Protein AF-A0A660QBN1-F1 (afdb_monomer)

Secondary structure (DSSP, 8-state):
--EEEEEEETTEEEEEEEETT---EETTEEHHHHHHHHHHHHHTT-SGGGSS-SS--GGGHHHHHHHHHHHHHHHHHHHH--GGG--HHHHHHHHHHHHHHHHHHHHH---HHHHHHHHHHHHHHHHHHHHHHHHTT--HHHHHHHHHHHGGG-SS--SHHHHHHHHHHHHHHHHTT---SS--GGGGGGGTT--BHHHHHHHHHHHHHHHGGGS-TT-HHHHHHHHHHHHHHHH-TT-B--HHHHHHHHHHHHS--GGGSPPTTSTTSS--

Sequence (272 aa):
MDFYLLIYQNSNIIFLDYVSGFRMKFGEYEIFDLLKKVNSFLFESKLRKNFFTEDIDKKNKRLEALIYKYRTLFFDFFYRAKYTCLNEQLMNQIFVESLAMKLKKLYTVKDQGEFSKVMNHIKTSIKHYECINKAFGGDIMDNVSRIEERIGSLERIENSCEFYYLLGQIVYYLMSQSEASEKTHALVEPFINVSSTSTLLRRVIDVFEKYKHKISFNNKRFNDYFGKALKYFMENQKLKFSNEDKIYFYAGYFSENIFYQKRETEDSQNEE

pLDDT: mean 85.88, std 13.52, range [31.3, 97.81]

Foldseek 3Di:
DWDWDFDDDPNDGPDTDTDPPPQDDLVPDRLVVLVVLCCVQLQVVQLVVCLPDPDDDCPQVLSVVLNVVCSPLSCCVRPVVPVVSDALQVLLVSLLSSLLSLLVVLQVDPDPVVNVVSLVSNLVSLVSVCVNNVSRPHDLVVVLVVLVVCVLPDPADDDLLNLLLLLLLLQLVLLVLDPPPDSTSNSCNCVRPDWAPVSSVVVSVVSCVVRVVVDDPPLPVSCSSVVRSVVVCVVPVPDTCGSSSVSSNVSSNSDDRSSPDDDPPPVVPPPD

Radius of gyration: 22.65 Å; Cα contacts (8 Å, |Δi|>4): 269; chains: 1; bounding box: 63×37×65 Å

Structure (mmCIF, N/CA/C/O backbone):
data_AF-A0A660QBN1-F1
#
_entry.id   AF-A0A660QBN1-F1
#
loop_
_atom_site.group_PDB
_atom_site.id
_atom_site.type_symbol
_atom_site.label_atom_id
_atom_site.label_alt_id
_atom_site.label_comp_id
_atom_site.label_asym_id
_atom_site.label_entity_id
_atom_site.label_seq_id
_atom_site.pdbx_PDB_ins_code
_atom_site.Cartn_x
_atom_site.Cartn_y
_atom_site.Cartn_z
_atom_site.occupancy
_atom_site.B_iso_or_equiv
_atom_site.auth_seq_id
_atom_site.auth_comp_id
_atom_site.auth_asym_id
_atom_site.auth_atom_id
_atom_site.pdbx_PDB_model_num
ATOM 1 N N . MET A 1 1 ? 10.173 -12.728 -27.759 1.00 49.47 1 MET A N 1
ATOM 2 C CA . MET A 1 1 ? 10.995 -11.548 -27.416 1.00 49.47 1 MET A CA 1
ATOM 3 C C . MET A 1 1 ? 12.354 -11.997 -27.825 1.00 49.47 1 MET A C 1
ATOM 5 O O . MET A 1 1 ? 12.863 -12.965 -27.269 1.00 49.47 1 MET A O 1
ATOM 9 N N . ASP A 1 2 ? 12.792 -11.403 -28.911 1.00 48.47 2 ASP A N 1
ATOM 10 C CA . ASP A 1 2 ? 13.744 -12.024 -29.797 1.00 48.47 2 ASP A CA 1
ATOM 11 C C . ASP A 1 2 ? 15.022 -11.232 -29.633 1.00 48.47 2 ASP A C 1
ATOM 13 O O . ASP A 1 2 ? 15.026 -10.009 -29.796 1.00 48.47 2 ASP A O 1
ATOM 17 N N . PHE A 1 3 ? 16.068 -11.911 -29.186 1.00 64.88 3 PHE A N 1
ATOM 18 C CA . PHE A 1 3 ? 17.355 -11.281 -28.990 1.00 64.88 3 PHE A CA 1
ATOM 19 C C . PHE A 1 3 ? 18.205 -11.496 -30.221 1.00 64.88 3 PHE A C 1
ATOM 21 O O . PHE A 1 3 ? 18.242 -12.588 -30.780 1.00 64.88 3 PHE A O 1
ATOM 28 N N . TYR A 1 4 ? 18.908 -10.442 -30.603 1.00 70.31 4 TYR A N 1
ATOM 29 C CA . TYR A 1 4 ? 19.894 -10.493 -31.659 1.00 70.31 4 TYR A CA 1
ATOM 30 C C . TYR A 1 4 ? 21.271 -10.398 -31.014 1.00 70.31 4 TYR A C 1
ATOM 32 O O . TYR A 1 4 ? 21.575 -9.406 -30.347 1.00 70.31 4 TYR A O 1
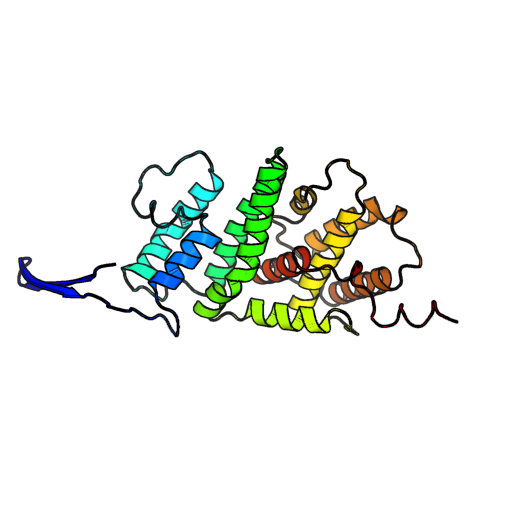ATOM 40 N N . LEU A 1 5 ? 22.097 -11.426 -31.183 1.00 72.88 5 LEU A N 1
ATOM 41 C CA . LEU A 1 5 ? 23.519 -11.326 -30.891 1.00 72.88 5 LEU A CA 1
ATOM 42 C C . LEU A 1 5 ? 24.171 -10.602 -32.064 1.00 72.88 5 LEU A C 1
ATOM 44 O O . LEU A 1 5 ? 24.183 -11.116 -33.178 1.00 72.88 5 LEU A O 1
ATOM 48 N N . LEU A 1 6 ? 24.690 -9.406 -31.808 1.00 82.81 6 LEU A N 1
ATOM 49 C CA . LEU A 1 6 ? 25.385 -8.585 -32.792 1.00 82.81 6 LEU A CA 1
ATOM 50 C C . LEU A 1 6 ? 26.869 -8.517 -32.428 1.00 82.81 6 LEU A C 1
ATOM 52 O O . LEU A 1 6 ? 27.213 -8.024 -31.353 1.00 82.81 6 LEU A O 1
ATOM 56 N N . ILE A 1 7 ? 27.747 -8.976 -33.320 1.00 81.44 7 ILE A N 1
ATOM 57 C CA . ILE A 1 7 ? 29.199 -8.783 -33.191 1.00 81.44 7 ILE A CA 1
ATOM 58 C C . ILE A 1 7 ? 29.628 -7.746 -34.219 1.00 81.44 7 ILE A C 1
ATOM 60 O O . ILE A 1 7 ? 29.277 -7.850 -35.396 1.00 81.44 7 ILE A O 1
ATOM 64 N N . TYR A 1 8 ? 30.399 -6.757 -33.771 1.00 90.62 8 TYR A N 1
ATOM 65 C CA . TYR A 1 8 ? 30.912 -5.685 -34.614 1.00 90.62 8 TYR A CA 1
ATOM 66 C C . TYR A 1 8 ? 32.435 -5.738 -34.724 1.00 90.62 8 TYR A C 1
ATOM 68 O O . TYR A 1 8 ? 33.124 -6.027 -33.748 1.00 90.62 8 TYR A O 1
ATOM 76 N N . GLN A 1 9 ? 32.955 -5.364 -35.891 1.00 87.81 9 GLN A N 1
ATOM 77 C CA . GLN A 1 9 ? 34.368 -5.059 -36.106 1.00 87.81 9 GLN A CA 1
ATOM 78 C C . GLN A 1 9 ? 34.478 -3.806 -36.977 1.00 87.81 9 GLN A C 1
ATOM 80 O O . GLN A 1 9 ? 33.850 -3.725 -38.031 1.00 87.81 9 GLN A O 1
ATOM 85 N N . ASN A 1 10 ? 35.258 -2.813 -36.534 1.00 87.62 10 ASN A N 1
ATOM 86 C CA . ASN A 1 10 ? 35.434 -1.526 -37.224 1.00 87.62 10 ASN A CA 1
ATOM 87 C C . ASN A 1 10 ? 34.101 -0.875 -37.643 1.00 87.62 10 ASN A C 1
ATOM 89 O O . ASN A 1 10 ? 33.942 -0.445 -38.782 1.00 87.62 10 ASN A O 1
ATOM 93 N N . SER A 1 11 ? 33.130 -0.848 -36.723 1.00 86.12 11 SER A N 1
ATOM 94 C CA . SER A 1 11 ? 31.776 -0.302 -36.929 1.00 86.12 11 SER A CA 1
ATOM 95 C C . SER A 1 11 ? 30.877 -1.070 -37.909 1.00 86.12 11 SER A C 1
ATOM 97 O O . SER A 1 11 ? 29.735 -0.667 -38.112 1.00 86.12 11 SER A O 1
ATOM 99 N N . ASN A 1 12 ? 31.328 -2.201 -38.458 1.00 84.00 12 ASN A N 1
ATOM 100 C CA . ASN A 1 12 ? 30.511 -3.087 -39.288 1.00 84.00 12 ASN A CA 1
ATOM 101 C C . ASN A 1 12 ? 29.973 -4.257 -38.461 1.00 84.00 12 ASN A C 1
ATOM 103 O O . ASN A 1 12 ? 30.718 -4.835 -37.669 1.00 84.00 12 ASN A O 1
ATOM 107 N N . ILE A 1 13 ? 28.704 -4.630 -38.661 1.00 87.44 13 ILE A N 1
ATOM 108 C CA . ILE A 1 13 ? 28.148 -5.882 -38.123 1.00 87.44 13 ILE A CA 1
ATOM 109 C C . ILE A 1 13 ? 28.785 -7.032 -38.902 1.00 87.44 13 ILE A C 1
ATOM 111 O O . ILE A 1 13 ? 28.588 -7.135 -40.110 1.00 87.44 13 ILE A O 1
ATOM 115 N N . ILE A 1 14 ? 29.539 -7.888 -38.219 1.00 91.06 14 ILE A N 1
ATOM 116 C CA . ILE A 1 14 ? 30.187 -9.068 -38.812 1.00 91.06 14 ILE A CA 1
ATOM 117 C C . ILE A 1 14 ? 29.460 -10.373 -38.474 1.00 91.06 14 ILE A C 1
ATOM 119 O O . ILE A 1 14 ? 29.671 -11.381 -39.140 1.00 91.06 14 ILE A O 1
ATOM 123 N N . PHE A 1 15 ? 28.591 -10.362 -37.461 1.00 80.44 15 PHE A N 1
ATOM 124 C CA . PHE A 1 15 ? 27.776 -11.511 -37.080 1.00 80.44 15 PHE A CA 1
ATOM 125 C C . PHE A 1 15 ? 26.443 -11.044 -36.500 1.00 80.44 15 PHE A C 1
ATOM 127 O O . PHE A 1 15 ? 26.406 -10.112 -35.691 1.00 80.44 15 PHE A O 1
ATOM 134 N N . LEU A 1 16 ? 25.371 -11.709 -36.919 1.00 79.19 16 LEU A N 1
ATOM 135 C CA . LEU A 1 16 ? 24.015 -11.528 -36.425 1.00 79.19 16 LEU A CA 1
ATOM 136 C C . LEU A 1 16 ? 23.426 -12.915 -36.183 1.00 79.19 16 LEU A C 1
ATOM 138 O O . LEU A 1 16 ? 23.292 -13.680 -37.135 1.00 79.19 16 LEU A O 1
ATOM 142 N N . ASP A 1 17 ? 23.049 -13.214 -34.946 1.00 70.81 17 ASP A N 1
ATOM 143 C CA . ASP A 1 17 ? 22.330 -14.447 -34.624 1.00 70.81 17 ASP A CA 1
ATOM 144 C C . ASP A 1 17 ? 21.023 -14.156 -33.893 1.00 70.81 17 ASP A C 1
ATOM 146 O O . ASP A 1 17 ? 20.950 -13.269 -33.039 1.00 70.81 17 ASP A O 1
ATOM 150 N N . TYR A 1 18 ? 19.989 -14.905 -34.260 1.00 56.31 18 TYR A N 1
ATOM 151 C CA . TYR A 1 18 ? 18.675 -14.857 -33.645 1.00 56.31 18 TYR A CA 1
ATOM 152 C C . TYR A 1 18 ? 18.659 -15.826 -32.466 1.00 56.31 18 TYR A C 1
ATOM 154 O O . TYR A 1 18 ? 18.513 -17.040 -32.617 1.00 56.31 18 TYR A O 1
ATOM 162 N N . VAL A 1 19 ? 18.770 -15.287 -31.259 1.00 62.34 19 VAL A N 1
ATOM 163 C CA . VAL A 1 19 ? 18.748 -16.098 -30.047 1.00 62.34 19 VAL A CA 1
ATOM 164 C C . VAL A 1 19 ? 17.300 -16.290 -29.608 1.00 62.34 19 VAL A C 1
ATOM 166 O O . VAL A 1 19 ? 16.732 -15.521 -28.826 1.00 62.34 19 VAL A O 1
ATOM 169 N N . SER A 1 20 ? 16.686 -17.349 -30.133 1.00 46.47 20 SER A N 1
ATOM 170 C CA . SER A 1 20 ? 15.370 -17.805 -29.693 1.00 46.47 20 SER A CA 1
ATOM 171 C C . SER A 1 20 ? 15.473 -18.433 -28.300 1.00 46.47 20 SER A C 1
ATOM 173 O O . SER A 1 20 ? 16.350 -19.256 -28.046 1.00 46.47 20 SER A O 1
ATOM 175 N N . GLY A 1 21 ? 14.583 -18.058 -27.379 1.00 49.31 21 GLY A N 1
ATOM 176 C CA . GLY A 1 21 ? 14.519 -18.694 -26.060 1.00 49.31 21 GLY A CA 1
ATOM 177 C C . GLY A 1 21 ? 15.614 -18.280 -25.071 1.00 49.31 21 GLY A C 1
ATOM 178 O O . GLY A 1 21 ? 15.756 -18.942 -24.044 1.00 49.31 21 GLY A O 1
ATOM 179 N N . PHE A 1 22 ? 16.349 -17.186 -25.321 1.00 58.25 22 PHE A N 1
ATOM 180 C CA . PHE A 1 22 ? 17.269 -16.629 -24.326 1.00 58.25 22 PHE A CA 1
ATOM 181 C C . PHE A 1 22 ? 16.491 -16.140 -23.098 1.00 58.25 22 PHE A C 1
ATOM 183 O O . PHE A 1 22 ? 15.817 -15.107 -23.114 1.00 58.25 22 PHE A O 1
ATOM 190 N N . ARG A 1 23 ? 16.559 -16.932 -22.032 1.00 59.16 23 ARG A N 1
ATOM 191 C CA . ARG A 1 23 ? 15.917 -16.675 -20.747 1.00 59.16 23 ARG A CA 1
ATOM 192 C C . ARG A 1 23 ? 16.909 -15.982 -19.827 1.00 59.16 23 ARG A C 1
ATOM 194 O O . ARG A 1 23 ? 17.705 -16.628 -19.150 1.00 59.16 23 ARG A O 1
ATOM 201 N N . MET A 1 24 ? 16.905 -14.650 -19.852 1.00 75.19 24 MET A N 1
ATOM 202 C CA . MET A 1 24 ? 17.657 -13.880 -18.866 1.00 75.19 24 MET A CA 1
ATOM 203 C C . MET A 1 24 ? 16.966 -14.028 -17.514 1.00 75.19 24 MET A C 1
ATOM 205 O O . MET A 1 24 ? 15.794 -13.677 -17.366 1.00 75.19 24 MET A O 1
ATOM 209 N N . LYS A 1 25 ? 17.697 -14.544 -16.530 1.00 82.88 25 LYS A N 1
ATOM 210 C CA . LYS A 1 25 ? 17.209 -14.662 -15.161 1.00 82.88 25 LYS A CA 1
ATOM 211 C C . LYS A 1 25 ? 17.761 -13.543 -14.292 1.00 82.88 25 LYS A C 1
ATOM 213 O O . LYS A 1 25 ? 18.911 -13.136 -14.442 1.00 82.88 25 LYS A O 1
ATOM 218 N N . PHE A 1 26 ? 16.935 -13.084 -13.365 1.00 85.81 26 PHE A N 1
ATOM 219 C CA . PHE A 1 26 ? 17.329 -12.248 -12.243 1.00 85.81 26 PHE A CA 1
ATOM 220 C C . PHE A 1 26 ? 16.942 -12.987 -10.963 1.00 85.81 26 PHE A C 1
ATOM 222 O O . PHE A 1 26 ? 15.758 -13.117 -10.648 1.00 85.81 26 PHE A O 1
ATOM 229 N N . GLY A 1 27 ? 17.938 -13.565 -10.286 1.00 85.94 27 GLY A N 1
ATOM 230 C CA . GLY A 1 27 ? 17.693 -14.581 -9.261 1.00 85.94 27 GLY A CA 1
ATOM 231 C C . GLY A 1 27 ? 16.924 -15.767 -9.850 1.00 85.94 27 GLY A C 1
ATOM 232 O O . GLY A 1 27 ? 17.318 -16.335 -10.868 1.00 85.94 27 GLY A O 1
ATOM 233 N N . GLU A 1 28 ? 15.792 -16.106 -9.240 1.00 87.94 28 GLU A N 1
ATOM 234 C CA . GLU A 1 28 ? 14.912 -17.195 -9.687 1.00 87.94 28 GLU A CA 1
ATOM 235 C C . GLU A 1 28 ? 13.878 -16.757 -10.740 1.00 87.94 28 GLU A C 1
ATOM 237 O O . GLU A 1 28 ? 13.126 -17.580 -11.263 1.00 87.94 28 GLU A O 1
ATOM 242 N N . TYR A 1 29 ? 13.836 -15.465 -11.079 1.00 89.69 29 TYR A N 1
ATOM 243 C CA . TYR A 1 29 ? 12.793 -14.885 -11.919 1.00 89.69 29 TYR A CA 1
ATOM 244 C C . TYR A 1 29 ? 13.244 -14.728 -13.369 1.00 89.69 29 TYR A C 1
ATOM 246 O O . TYR A 1 29 ? 14.303 -14.171 -13.653 1.00 89.69 29 TYR A O 1
ATOM 254 N N . GLU A 1 30 ? 12.383 -15.124 -14.303 1.00 90.31 30 GLU A N 1
ATOM 255 C CA . GLU A 1 30 ? 12.505 -14.742 -15.710 1.00 90.31 30 GLU A CA 1
ATOM 256 C C . GLU A 1 30 ? 12.292 -13.226 -15.857 1.00 90.31 30 GLU A C 1
ATOM 258 O O . GLU A 1 30 ? 11.243 -12.687 -15.484 1.00 90.31 30 GLU A O 1
ATOM 263 N N . ILE A 1 31 ? 13.281 -12.522 -16.418 1.00 89.31 31 ILE A N 1
ATOM 264 C CA . ILE A 1 31 ? 13.331 -11.050 -16.458 1.00 89.31 31 ILE A CA 1
ATOM 265 C C . ILE A 1 31 ? 12.090 -10.432 -17.109 1.00 89.31 31 ILE A C 1
ATOM 267 O O . ILE A 1 31 ? 11.548 -9.440 -16.615 1.00 89.31 31 ILE A O 1
ATOM 271 N N . PHE A 1 32 ? 11.581 -11.031 -18.187 1.00 89.56 32 PHE A N 1
ATOM 272 C CA . PHE A 1 32 ? 10.417 -10.489 -18.892 1.00 89.56 32 PHE A CA 1
ATOM 273 C C . PHE A 1 32 ? 9.082 -10.856 -18.257 1.00 89.56 32 PHE A C 1
ATOM 275 O O . PHE A 1 32 ? 8.119 -10.099 -18.411 1.00 89.56 32 PHE A O 1
ATOM 282 N N . ASP A 1 33 ? 9.019 -11.951 -17.503 1.00 91.81 33 ASP A N 1
ATOM 283 C CA . ASP A 1 33 ? 7.846 -12.252 -16.687 1.00 91.81 33 ASP A CA 1
ATOM 284 C C . ASP A 1 33 ? 7.760 -11.275 -15.514 1.00 91.81 33 ASP A C 1
ATOM 286 O O . ASP A 1 33 ? 6.680 -10.745 -15.228 1.00 91.81 33 ASP A O 1
ATOM 290 N N . LEU A 1 34 ? 8.903 -10.936 -14.907 1.00 92.94 34 LEU A N 1
ATOM 291 C CA . LEU A 1 34 ? 8.991 -9.862 -13.922 1.00 92.94 34 LEU A CA 1
ATOM 292 C C . LEU A 1 34 ? 8.583 -8.509 -14.533 1.00 92.94 34 LEU A C 1
ATOM 294 O O . LEU A 1 34 ? 7.732 -7.822 -13.963 1.00 92.94 34 LEU A O 1
ATOM 298 N N . LEU A 1 35 ? 9.070 -8.156 -15.732 1.00 94.50 35 LEU A N 1
ATOM 299 C CA . LEU A 1 35 ? 8.624 -6.948 -16.446 1.00 94.50 35 LEU A CA 1
ATOM 300 C C . LEU A 1 35 ? 7.117 -6.969 -16.730 1.00 94.50 35 LEU A C 1
ATOM 302 O O . LEU A 1 35 ? 6.457 -5.937 -16.614 1.00 94.50 35 LEU A O 1
ATOM 306 N N . LYS A 1 36 ? 6.541 -8.116 -17.109 1.00 93.88 36 LYS A N 1
ATOM 307 C CA . LYS A 1 36 ? 5.097 -8.249 -17.353 1.00 93.88 36 LYS A CA 1
ATOM 308 C C . LYS A 1 36 ? 4.301 -7.952 -16.080 1.00 93.88 36 LYS A C 1
ATOM 310 O O . LYS A 1 36 ? 3.328 -7.198 -16.153 1.00 93.88 36 LYS A O 1
ATOM 315 N N . LYS A 1 37 ? 4.740 -8.478 -14.930 1.00 93.94 37 LYS A N 1
ATOM 316 C CA . LYS A 1 37 ? 4.142 -8.208 -13.610 1.00 93.94 37 LYS A CA 1
ATOM 317 C C . LYS A 1 37 ? 4.268 -6.732 -13.232 1.00 93.94 37 LYS A C 1
ATOM 319 O O . LYS A 1 37 ? 3.253 -6.099 -12.954 1.00 93.94 37 LYS A O 1
ATOM 324 N N . VAL A 1 38 ? 5.469 -6.154 -13.324 1.00 95.44 38 VAL A N 1
ATOM 325 C CA . VAL A 1 38 ? 5.717 -4.721 -13.079 1.00 95.44 38 VAL A CA 1
ATOM 326 C C . VAL A 1 38 ? 4.822 -3.848 -13.959 1.00 95.44 38 VAL A C 1
ATOM 328 O O . VAL A 1 38 ? 4.103 -2.983 -13.462 1.00 95.44 38 VAL A O 1
ATOM 331 N N . ASN A 1 39 ? 4.811 -4.100 -15.269 1.00 95.88 39 ASN A N 1
ATOM 332 C CA . ASN A 1 39 ? 4.011 -3.345 -16.227 1.00 95.88 39 ASN A CA 1
ATOM 333 C C . ASN A 1 39 ? 2.517 -3.408 -15.890 1.00 95.88 39 ASN A C 1
ATOM 335 O O . ASN A 1 39 ? 1.849 -2.379 -15.918 1.00 95.88 39 ASN A O 1
ATOM 339 N N . SER A 1 40 ? 2.002 -4.596 -15.564 1.00 93.38 40 SER A N 1
ATOM 340 C CA . SER A 1 40 ? 0.589 -4.799 -15.237 1.00 93.38 40 SER A CA 1
ATOM 341 C C . SER A 1 40 ? 0.199 -4.122 -13.921 1.00 93.38 40 SER A C 1
ATOM 343 O O . SER A 1 40 ? -0.703 -3.283 -13.896 1.00 93.38 40 SER A O 1
ATOM 345 N N . PHE A 1 41 ? 0.904 -4.444 -12.834 1.00 92.88 41 PHE A N 1
ATOM 346 C CA . PHE A 1 41 ? 0.473 -4.108 -11.478 1.00 92.88 41 PHE A CA 1
ATOM 347 C C . PHE A 1 41 ? 0.953 -2.733 -11.012 1.00 92.88 41 PHE A C 1
ATOM 349 O O . PHE A 1 41 ? 0.215 -2.038 -10.315 1.00 92.88 41 PHE A O 1
ATOM 356 N N . LEU A 1 42 ? 2.142 -2.285 -11.425 1.00 94.44 42 LEU A N 1
ATOM 357 C CA . LEU A 1 42 ? 2.670 -0.976 -11.022 1.00 94.44 42 LEU A CA 1
ATOM 358 C C . LEU A 1 42 ? 2.283 0.140 -12.004 1.00 94.44 42 LEU A C 1
ATOM 360 O O . LEU A 1 42 ? 2.147 1.288 -11.589 1.00 94.44 42 LEU A O 1
ATOM 364 N N . PHE A 1 43 ? 2.036 -0.182 -13.278 1.00 94.25 43 PHE A N 1
ATOM 365 C CA . PHE A 1 43 ? 1.858 0.823 -14.338 1.00 94.25 43 PHE A CA 1
ATOM 366 C C . PHE A 1 43 ? 0.601 0.647 -15.202 1.00 94.25 43 PHE A C 1
ATOM 368 O O . PHE A 1 43 ? 0.534 1.205 -16.297 1.00 94.25 43 PHE A O 1
ATOM 375 N N . GLU A 1 44 ? -0.395 -0.123 -14.755 1.00 91.44 44 GLU A N 1
ATOM 376 C CA . GLU A 1 44 ? -1.679 -0.308 -15.463 1.00 91.44 44 GLU A CA 1
ATOM 377 C C . GLU A 1 44 ? -1.509 -0.736 -16.936 1.00 91.44 44 GLU A C 1
ATOM 379 O O . GLU A 1 44 ? -2.233 -0.315 -17.840 1.00 91.44 44 GLU A O 1
ATOM 384 N N . SER A 1 45 ? -0.500 -1.567 -17.193 1.00 93.31 45 SER A N 1
ATOM 385 C CA . SER A 1 45 ? -0.082 -2.030 -18.519 1.00 93.31 45 SER A CA 1
ATOM 386 C C . SER A 1 45 ? 0.371 -0.933 -19.493 1.00 93.31 45 SER A C 1
ATOM 388 O O . SER A 1 45 ? 0.385 -1.145 -20.708 1.00 93.31 45 SER A O 1
ATOM 390 N N . LYS A 1 46 ? 0.756 0.246 -18.991 1.00 94.00 46 LYS A N 1
ATOM 391 C CA . LYS A 1 46 ? 1.184 1.385 -19.815 1.00 94.00 46 LYS A CA 1
ATOM 392 C C . LYS A 1 46 ? 2.700 1.591 -19.864 1.00 94.00 46 LYS A C 1
ATOM 394 O O . LYS A 1 46 ? 3.131 2.332 -20.736 1.00 94.00 46 LYS A O 1
ATOM 399 N N . LEU A 1 47 ? 3.514 0.955 -19.020 1.00 95.50 47 LEU A N 1
ATOM 400 C CA . LEU A 1 47 ? 4.972 1.168 -19.014 1.00 95.50 47 LEU A CA 1
ATOM 401 C C . LEU A 1 47 ? 5.630 0.731 -20.331 1.00 95.50 47 LEU A C 1
ATOM 403 O O . LEU A 1 47 ? 6.291 1.531 -20.986 1.00 95.50 47 LEU A O 1
ATOM 407 N N . ARG A 1 48 ? 5.413 -0.522 -20.751 1.00 93.50 48 ARG A N 1
ATOM 408 C CA . ARG A 1 48 ? 6.141 -1.140 -21.879 1.00 93.50 48 ARG A CA 1
ATOM 409 C C . ARG A 1 48 ? 6.002 -0.383 -23.194 1.00 93.50 48 ARG A C 1
ATOM 411 O O . ARG A 1 48 ? 6.954 -0.299 -23.956 1.00 93.50 48 ARG A O 1
ATOM 418 N N . LYS A 1 49 ? 4.814 0.157 -23.455 1.00 92.81 49 LYS A N 1
ATOM 419 C CA . LYS A 1 49 ? 4.526 0.899 -24.686 1.00 92.81 49 LYS A CA 1
ATOM 420 C C . LYS A 1 49 ? 4.994 2.357 -24.650 1.00 92.81 49 LYS A C 1
ATOM 422 O O . LYS A 1 49 ? 4.868 3.030 -25.658 1.00 92.81 49 LYS A O 1
ATOM 427 N N . ASN A 1 50 ? 5.479 2.833 -23.499 1.00 94.44 50 ASN A N 1
ATOM 428 C CA . ASN A 1 50 ? 5.844 4.230 -23.257 1.00 94.44 50 ASN A CA 1
ATOM 429 C C . ASN A 1 50 ? 7.319 4.407 -22.841 1.00 94.44 50 ASN A C 1
ATOM 431 O O . ASN A 1 50 ? 7.684 5.461 -22.315 1.00 94.44 50 ASN A O 1
ATOM 435 N N . PHE A 1 51 ? 8.183 3.406 -23.071 1.00 93.19 51 PHE A N 1
ATOM 436 C CA . PHE A 1 51 ? 9.622 3.538 -22.797 1.00 93.19 51 PHE A CA 1
ATOM 437 C C . PHE A 1 51 ? 10.271 4.670 -23.604 1.00 93.19 51 PHE A C 1
ATOM 439 O O . PHE A 1 51 ? 11.103 5.391 -23.063 1.00 93.19 51 PHE A O 1
ATOM 446 N N . PHE A 1 52 ? 9.841 4.862 -24.855 1.00 91.12 52 PHE A N 1
ATOM 447 C CA . PHE A 1 52 ? 10.432 5.823 -25.796 1.00 91.12 52 PHE A CA 1
ATOM 448 C C . PHE A 1 52 ? 9.442 6.856 -26.336 1.00 91.12 52 PHE A C 1
ATOM 450 O O . PHE A 1 52 ? 9.779 7.638 -27.213 1.00 91.12 52 PHE A O 1
ATOM 457 N N . THR A 1 53 ? 8.207 6.853 -25.842 1.00 90.75 53 THR A N 1
ATOM 458 C CA . THR A 1 53 ? 7.176 7.784 -26.306 1.00 90.75 53 THR A CA 1
ATOM 459 C C . THR A 1 53 ? 7.445 9.179 -25.755 1.00 90.75 53 THR A C 1
ATOM 461 O O . THR A 1 53 ? 7.608 9.336 -24.544 1.00 90.75 53 THR A O 1
ATOM 464 N N . GLU A 1 54 ? 7.481 10.192 -26.616 1.00 83.81 54 GLU A N 1
ATOM 465 C CA . GLU A 1 54 ? 7.680 11.583 -26.190 1.00 83.81 54 GLU A CA 1
ATOM 466 C C . GLU A 1 54 ? 6.455 12.111 -25.437 1.00 83.81 54 GLU A C 1
ATOM 468 O O . GLU A 1 54 ? 6.591 12.539 -24.291 1.00 83.81 54 GLU A O 1
ATOM 473 N N . ASP A 1 55 ? 5.261 11.947 -26.017 1.00 84.50 55 ASP A N 1
ATOM 474 C CA . ASP A 1 55 ? 3.977 12.363 -25.445 1.00 84.50 55 ASP A CA 1
ATOM 475 C C . ASP A 1 55 ? 3.137 11.164 -24.980 1.00 84.50 55 ASP A C 1
ATOM 477 O O . ASP A 1 55 ? 2.489 10.471 -25.770 1.00 84.50 55 ASP A O 1
ATOM 481 N N . ILE A 1 56 ? 3.126 10.910 -23.671 1.00 86.19 56 ILE A N 1
ATOM 482 C CA . ILE A 1 56 ? 2.262 9.887 -23.072 1.00 86.19 56 ILE A CA 1
ATOM 483 C C . ILE A 1 56 ? 0.819 10.422 -23.003 1.00 86.19 56 ILE A C 1
ATOM 485 O O . ILE A 1 56 ? 0.583 11.599 -22.748 1.00 86.19 56 ILE A O 1
ATOM 489 N N . ASP A 1 57 ? -0.168 9.545 -23.220 1.00 76.44 57 ASP A N 1
ATOM 490 C CA . ASP A 1 57 ? -1.601 9.870 -23.118 1.00 76.44 57 ASP A CA 1
ATOM 491 C C . ASP A 1 57 ? -1.945 10.612 -21.806 1.00 76.44 57 ASP A C 1
ATOM 493 O O . ASP A 1 57 ? -1.850 10.056 -20.706 1.00 76.44 57 ASP A O 1
ATOM 497 N N . LYS A 1 58 ? -2.412 11.859 -21.954 1.00 73.25 58 LYS A N 1
ATOM 498 C CA . LYS A 1 58 ? -2.637 12.842 -20.880 1.00 73.25 58 LYS A CA 1
ATOM 499 C C . LYS A 1 58 ? -3.896 12.588 -20.046 1.00 73.25 58 LYS A C 1
ATOM 501 O O . LYS A 1 58 ? -4.168 13.331 -19.100 1.00 73.25 58 LYS A O 1
ATOM 506 N N . LYS A 1 59 ? -4.682 11.547 -20.355 1.00 78.25 59 LYS A N 1
ATOM 507 C CA . LYS A 1 59 ? -5.906 11.208 -19.600 1.00 78.25 59 LYS A CA 1
ATOM 508 C C . LYS A 1 59 ? -5.638 10.931 -18.119 1.00 78.25 59 LYS A C 1
ATOM 510 O O . LYS A 1 59 ? -6.492 11.214 -17.284 1.00 78.25 59 LYS A O 1
ATOM 515 N N . ASN A 1 60 ? -4.461 10.402 -17.774 1.00 81.00 60 ASN A N 1
ATOM 516 C CA . ASN A 1 60 ? -4.071 10.150 -16.387 1.00 81.00 60 ASN A CA 1
ATOM 517 C C . ASN A 1 60 ? -2.692 10.748 -16.076 1.00 81.00 60 ASN A C 1
ATOM 519 O O . ASN A 1 60 ? -1.687 10.037 -16.055 1.00 81.00 60 ASN A O 1
ATOM 523 N N . LYS A 1 61 ? -2.678 12.046 -15.744 1.00 88.00 61 LYS A N 1
ATOM 524 C CA . LYS A 1 61 ? -1.463 12.815 -15.408 1.00 88.00 61 LYS A CA 1
ATOM 525 C C . LYS A 1 61 ? -0.591 12.176 -14.320 1.00 88.00 61 LYS A C 1
ATOM 527 O O . LYS A 1 61 ? 0.619 12.364 -14.301 1.00 88.00 61 LYS A O 1
ATOM 532 N N . ARG A 1 62 ? -1.185 11.428 -13.382 1.00 88.44 62 ARG A N 1
ATOM 533 C CA . ARG A 1 62 ? -0.432 10.765 -12.302 1.00 88.44 62 ARG A CA 1
ATOM 534 C C . ARG A 1 62 ? 0.291 9.517 -12.799 1.00 88.44 62 ARG A C 1
ATOM 536 O O . ARG A 1 62 ? 1.441 9.311 -12.431 1.00 88.44 62 ARG A O 1
ATOM 543 N N . LEU A 1 63 ? -0.364 8.719 -13.643 1.00 91.50 63 LEU A N 1
ATOM 544 C CA . LEU A 1 63 ? 0.273 7.566 -14.283 1.00 91.50 63 LEU A CA 1
ATOM 545 C C . LEU A 1 63 ? 1.377 8.019 -15.231 1.00 91.50 63 LEU A C 1
ATOM 547 O O . LEU A 1 63 ? 2.457 7.444 -15.236 1.00 91.50 63 LEU A O 1
ATOM 551 N N . GLU A 1 64 ? 1.107 9.070 -15.994 1.00 93.00 64 GLU A N 1
ATOM 552 C CA . GLU A 1 64 ? 2.078 9.738 -16.852 1.00 93.00 64 GLU A CA 1
ATOM 553 C C . GLU A 1 64 ? 3.320 10.166 -16.056 1.00 93.00 64 GLU A C 1
ATOM 555 O O . GLU A 1 64 ? 4.426 9.736 -16.379 1.00 93.00 64 GLU A O 1
ATOM 560 N N . ALA A 1 65 ? 3.141 10.916 -14.962 1.00 93.44 65 ALA A N 1
ATOM 561 C CA . ALA A 1 65 ? 4.244 11.333 -14.098 1.00 93.44 65 ALA A CA 1
ATOM 562 C C . ALA A 1 65 ? 5.033 10.138 -13.533 1.00 93.44 65 ALA A C 1
ATOM 564 O O . ALA A 1 65 ? 6.264 10.162 -13.529 1.00 93.44 65 ALA A O 1
ATOM 565 N N . LEU A 1 66 ? 4.342 9.073 -13.106 1.00 95.06 66 LEU A N 1
ATOM 566 C CA . LEU A 1 66 ? 4.976 7.844 -12.621 1.00 95.06 66 LEU A CA 1
ATOM 567 C C . LEU A 1 66 ? 5.816 7.171 -13.721 1.00 95.06 66 LEU A C 1
ATOM 569 O O . LEU A 1 66 ? 6.942 6.746 -13.467 1.00 95.06 66 LEU A O 1
ATOM 573 N N . ILE A 1 67 ? 5.295 7.090 -14.950 1.00 96.38 67 ILE A N 1
ATOM 574 C CA . ILE A 1 67 ? 6.019 6.511 -16.087 1.00 96.38 67 ILE A CA 1
ATOM 575 C C . ILE A 1 67 ? 7.239 7.366 -16.422 1.00 96.38 67 ILE A C 1
ATOM 577 O O . ILE A 1 67 ? 8.334 6.818 -16.495 1.00 96.38 67 ILE A O 1
ATOM 581 N N . TYR A 1 68 ? 7.098 8.684 -16.583 1.00 95.75 68 TYR A N 1
ATOM 582 C CA . TYR A 1 68 ? 8.242 9.552 -16.884 1.00 95.75 68 TYR A CA 1
ATOM 583 C C . TYR A 1 68 ? 9.343 9.441 -15.830 1.00 95.75 68 TYR A C 1
ATOM 585 O O . TYR A 1 68 ? 10.518 9.363 -16.184 1.00 95.75 68 TYR A O 1
ATOM 593 N N . LYS A 1 69 ? 8.962 9.364 -14.552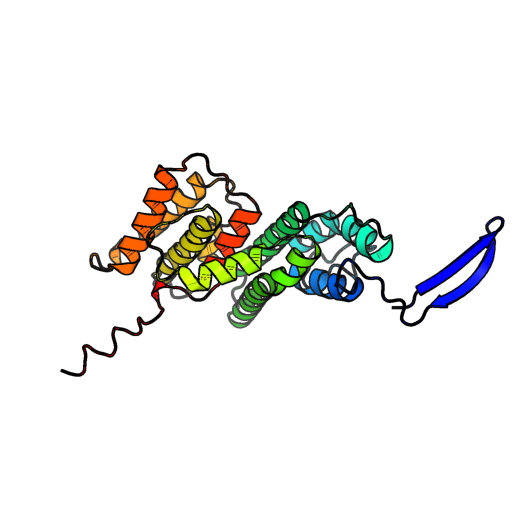 1.00 96.69 69 LYS A N 1
ATOM 594 C CA . LYS A 1 69 ? 9.898 9.257 -13.432 1.00 96.69 69 LYS A CA 1
ATOM 595 C C . LYS A 1 69 ? 10.717 7.964 -13.447 1.00 96.69 69 LYS A C 1
ATOM 597 O O . LYS A 1 69 ? 11.895 8.001 -13.109 1.00 96.69 69 LYS A O 1
ATOM 602 N N . TYR A 1 70 ? 10.120 6.832 -13.833 1.00 97.81 70 TYR A N 1
ATOM 603 C CA . TYR A 1 70 ? 10.743 5.513 -13.645 1.00 97.81 70 TYR A CA 1
ATOM 604 C C . TYR A 1 70 ? 11.047 4.733 -14.931 1.00 97.81 70 TYR A C 1
ATOM 606 O O . TYR A 1 70 ? 11.773 3.739 -14.875 1.00 97.81 70 TYR A O 1
ATOM 614 N N . ARG A 1 71 ? 10.543 5.148 -16.103 1.00 96.69 71 ARG A N 1
ATOM 615 C CA . ARG A 1 71 ? 10.676 4.370 -17.351 1.00 96.69 71 ARG A CA 1
ATOM 616 C C . ARG A 1 71 ? 12.118 4.081 -17.743 1.00 96.69 71 ARG A C 1
ATOM 618 O O . ARG A 1 71 ? 12.394 2.976 -18.192 1.00 96.69 71 ARG A O 1
ATOM 625 N N . THR A 1 72 ? 13.028 5.032 -17.538 1.00 96.19 72 THR A N 1
ATOM 626 C CA . THR A 1 72 ? 14.444 4.858 -17.882 1.00 96.19 72 THR A CA 1
ATOM 627 C C . THR A 1 72 ? 15.105 3.824 -16.979 1.00 96.19 72 THR A C 1
ATOM 629 O O . THR A 1 72 ? 15.833 2.980 -17.482 1.00 96.19 72 THR A O 1
ATOM 632 N N . LEU A 1 73 ? 14.798 3.825 -15.676 1.00 97.31 73 LEU A N 1
ATOM 633 C CA . LEU A 1 73 ? 15.318 2.835 -14.726 1.00 97.31 73 LEU A CA 1
ATOM 634 C C . LEU A 1 73 ? 14.836 1.426 -15.078 1.00 97.31 73 LEU A C 1
ATOM 636 O O . LEU A 1 73 ? 15.632 0.498 -15.158 1.00 97.31 73 LEU A O 1
ATOM 640 N N . PHE A 1 74 ? 13.543 1.269 -15.372 1.00 97.00 74 PHE A N 1
ATOM 641 C CA . PHE A 1 74 ? 13.016 -0.024 -15.802 1.00 97.00 74 PHE A CA 1
ATOM 642 C C . PHE A 1 74 ? 13.560 -0.463 -17.163 1.00 97.00 74 PHE A C 1
ATOM 644 O O . PHE A 1 74 ? 13.819 -1.649 -17.356 1.00 97.00 74 PHE A O 1
ATOM 651 N N . PHE A 1 75 ? 13.759 0.462 -18.104 1.00 94.69 75 PHE A N 1
ATOM 652 C CA . PHE A 1 75 ? 14.380 0.138 -19.384 1.00 94.69 75 PHE A CA 1
ATOM 653 C C . PHE A 1 75 ? 15.828 -0.333 -19.197 1.00 94.69 75 PHE A C 1
ATOM 655 O O . PHE A 1 75 ? 16.216 -1.382 -19.707 1.00 94.69 75 PHE A O 1
ATOM 662 N N . ASP A 1 76 ? 16.605 0.407 -18.409 1.00 90.81 76 ASP A N 1
ATOM 663 C CA . ASP A 1 76 ? 17.991 0.084 -18.089 1.00 90.81 76 ASP A CA 1
ATOM 664 C C . ASP A 1 76 ? 18.116 -1.267 -17.369 1.00 90.81 76 ASP A C 1
ATOM 666 O O . ASP A 1 76 ? 18.994 -2.064 -17.704 1.00 90.81 76 ASP A O 1
ATOM 670 N N . PHE A 1 77 ? 17.214 -1.565 -16.435 1.00 93.50 77 PHE A N 1
ATOM 671 C CA . PHE A 1 77 ? 17.188 -2.843 -15.731 1.00 93.50 77 PHE A CA 1
ATOM 672 C C . PHE A 1 77 ? 16.838 -4.011 -16.665 1.00 93.50 77 PHE A C 1
ATOM 674 O O . PHE A 1 77 ? 17.600 -4.970 -16.767 1.00 93.50 77 PHE A O 1
ATOM 681 N N . PHE A 1 78 ? 15.703 -3.936 -17.371 1.00 90.69 78 PHE A N 1
ATOM 682 C CA . PHE A 1 78 ? 15.160 -5.080 -18.114 1.00 90.69 78 PHE A CA 1
ATOM 683 C C . PHE A 1 78 ? 15.778 -5.286 -19.503 1.00 90.69 78 PHE A C 1
ATOM 685 O O . PHE A 1 78 ? 15.754 -6.408 -20.000 1.00 90.69 78 PHE A O 1
ATOM 692 N N . TYR A 1 79 ? 16.304 -4.234 -20.140 1.00 87.75 79 TYR A N 1
ATOM 693 C CA . TYR A 1 79 ? 16.841 -4.307 -21.508 1.00 87.75 79 TYR A CA 1
ATOM 694 C C . TYR A 1 79 ? 18.335 -3.997 -21.606 1.00 87.75 79 TYR A C 1
ATOM 696 O O . TYR A 1 79 ? 18.961 -4.407 -22.579 1.00 87.75 79 TYR A O 1
ATOM 704 N N . ARG A 1 80 ? 18.924 -3.293 -20.628 1.00 84.25 80 ARG A N 1
ATOM 705 C CA . ARG A 1 80 ? 20.373 -3.005 -20.602 1.00 84.25 80 ARG A CA 1
ATOM 706 C C . ARG A 1 80 ? 21.131 -3.744 -19.499 1.00 84.25 80 ARG A C 1
ATOM 708 O O . ARG A 1 80 ? 22.306 -3.454 -19.292 1.00 84.25 80 ARG A O 1
ATOM 715 N N . ALA A 1 81 ? 20.471 -4.666 -18.795 1.00 85.50 81 ALA A N 1
ATOM 716 C CA . ALA A 1 81 ? 21.053 -5.478 -17.726 1.00 85.50 81 ALA A CA 1
ATOM 717 C C . ALA A 1 81 ? 21.731 -4.667 -16.598 1.00 85.50 81 ALA A C 1
ATOM 719 O O . ALA A 1 81 ? 22.653 -5.149 -15.939 1.00 85.50 81 ALA A O 1
ATOM 720 N N . LYS A 1 82 ? 21.285 -3.427 -16.338 1.00 87.81 82 LYS A N 1
ATOM 721 C CA . LYS A 1 82 ? 21.802 -2.601 -15.234 1.00 87.81 82 LYS A CA 1
ATOM 722 C C . LYS A 1 82 ? 21.114 -2.960 -13.915 1.00 87.81 82 LYS A C 1
ATOM 724 O O . LYS A 1 82 ? 20.327 -2.179 -13.385 1.00 87.81 82 LYS A O 1
ATOM 729 N N . TYR A 1 83 ? 21.391 -4.141 -13.370 1.00 88.81 83 TYR A N 1
ATOM 730 C CA . TYR A 1 83 ? 20.622 -4.681 -12.238 1.00 88.81 83 TYR A CA 1
ATOM 731 C C . TYR A 1 83 ? 20.762 -3.921 -10.914 1.00 88.81 83 TYR A C 1
ATOM 733 O O . TYR A 1 83 ? 19.934 -4.087 -10.029 1.00 88.81 83 TYR A O 1
ATOM 741 N N . THR A 1 84 ? 21.755 -3.044 -10.778 1.00 89.69 84 THR A N 1
ATOM 742 C CA . THR A 1 84 ? 21.960 -2.236 -9.566 1.00 89.69 84 THR A CA 1
ATOM 743 C C . THR A 1 84 ? 21.102 -0.969 -9.512 1.00 89.69 84 THR A C 1
ATOM 745 O O . THR A 1 84 ? 21.042 -0.326 -8.467 1.00 89.69 84 THR A O 1
ATOM 748 N N . CYS A 1 85 ? 20.433 -0.583 -10.609 1.00 92.94 85 CYS A N 1
ATOM 749 C CA . CYS A 1 85 ? 19.639 0.653 -10.651 1.00 92.94 85 CYS A CA 1
ATOM 750 C C . CYS A 1 85 ? 18.257 0.538 -9.983 1.00 92.94 85 CYS A C 1
ATOM 752 O O . CYS A 1 85 ? 17.621 1.560 -9.723 1.00 92.94 85 CYS A O 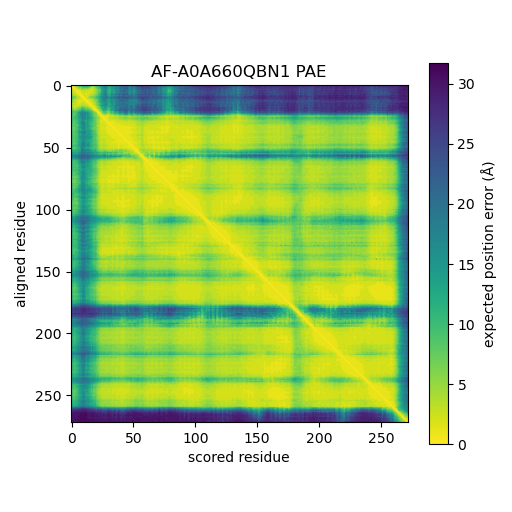1
ATOM 754 N N . LEU A 1 86 ? 17.799 -0.684 -9.693 1.00 95.50 86 LEU A N 1
ATOM 755 C CA . LEU A 1 86 ? 16.582 -0.964 -8.937 1.00 95.50 86 LEU A CA 1
ATOM 756 C C . LEU A 1 86 ? 16.938 -1.825 -7.724 1.00 95.50 86 LEU A C 1
ATOM 758 O O . LEU A 1 86 ? 17.597 -2.850 -7.859 1.00 95.50 86 LEU A O 1
ATOM 762 N N . ASN A 1 87 ? 16.482 -1.408 -6.547 1.00 93.69 87 ASN A N 1
ATOM 763 C CA . ASN A 1 87 ? 16.637 -2.139 -5.293 1.00 93.69 87 ASN A CA 1
ATOM 764 C C . ASN A 1 87 ? 15.304 -2.174 -4.539 1.00 93.69 87 ASN A C 1
ATOM 766 O O . ASN A 1 87 ? 14.343 -1.506 -4.931 1.00 93.69 87 ASN A O 1
ATOM 770 N N . GLU A 1 88 ? 15.254 -2.936 -3.451 1.00 94.44 88 GLU A N 1
ATOM 771 C CA . GLU A 1 88 ? 14.046 -3.116 -2.651 1.00 94.44 88 GLU A CA 1
ATOM 772 C C . GLU A 1 88 ? 13.399 -1.788 -2.220 1.00 94.44 88 GLU A C 1
ATOM 774 O O . GLU A 1 88 ? 12.213 -1.563 -2.458 1.00 94.44 88 GLU A O 1
ATOM 779 N N . GLN A 1 89 ? 14.183 -0.865 -1.655 1.00 94.50 89 GLN A N 1
ATOM 780 C CA . GLN A 1 89 ? 13.685 0.420 -1.154 1.00 94.50 89 GLN A CA 1
ATOM 781 C C . GLN A 1 89 ? 13.029 1.253 -2.261 1.00 94.50 89 GLN A C 1
ATOM 783 O O . GLN A 1 89 ? 11.953 1.829 -2.068 1.00 94.50 89 GLN A O 1
ATOM 788 N N . LEU A 1 90 ? 13.658 1.294 -3.437 1.00 96.50 90 LEU A N 1
ATOM 789 C CA . LEU A 1 90 ? 13.129 1.997 -4.598 1.00 96.50 90 LEU A CA 1
ATOM 790 C C . LEU A 1 90 ? 11.871 1.313 -5.140 1.00 96.50 90 LEU A C 1
ATOM 792 O O . LEU A 1 90 ? 10.918 1.996 -5.514 1.00 96.50 90 LEU A O 1
ATOM 796 N N . MET A 1 91 ? 11.822 -0.018 -5.135 1.00 96.31 91 MET A N 1
ATOM 797 C CA . MET A 1 91 ? 10.624 -0.759 -5.528 1.00 96.31 91 MET A CA 1
ATOM 798 C C . MET A 1 91 ? 9.462 -0.514 -4.563 1.00 96.31 91 MET A C 1
ATOM 800 O O . MET A 1 91 ? 8.349 -0.247 -5.025 1.00 96.31 91 MET A O 1
ATOM 804 N N . ASN A 1 92 ? 9.726 -0.473 -3.253 1.00 95.25 92 ASN A N 1
ATOM 805 C CA . ASN A 1 92 ? 8.736 -0.129 -2.229 1.00 95.25 92 ASN A CA 1
ATOM 806 C C . ASN A 1 92 ? 8.202 1.293 -2.450 1.00 95.25 92 ASN A C 1
ATOM 808 O O . ASN A 1 92 ? 6.993 1.525 -2.390 1.00 95.25 92 ASN A O 1
ATOM 812 N N . GLN A 1 93 ? 9.074 2.244 -2.799 1.00 95.31 93 GLN A N 1
ATOM 813 C CA . GLN A 1 93 ? 8.657 3.593 -3.183 1.00 95.31 93 GLN A CA 1
ATOM 814 C C . GLN A 1 93 ? 7.763 3.598 -4.433 1.00 95.31 93 GLN A C 1
ATOM 816 O O . GLN A 1 93 ? 6.687 4.199 -4.410 1.00 95.31 93 GLN A O 1
ATOM 821 N N . ILE A 1 94 ? 8.184 2.936 -5.515 1.00 96.44 94 ILE A N 1
ATOM 822 C CA . ILE A 1 94 ? 7.425 2.874 -6.775 1.00 96.44 94 ILE A CA 1
ATOM 823 C C . ILE A 1 94 ? 6.044 2.257 -6.533 1.00 96.44 94 ILE A C 1
ATOM 825 O O . ILE A 1 94 ? 5.042 2.753 -7.055 1.00 96.44 94 ILE A O 1
ATOM 829 N N . PHE A 1 95 ? 5.970 1.201 -5.722 1.00 95.62 95 PHE A N 1
ATOM 83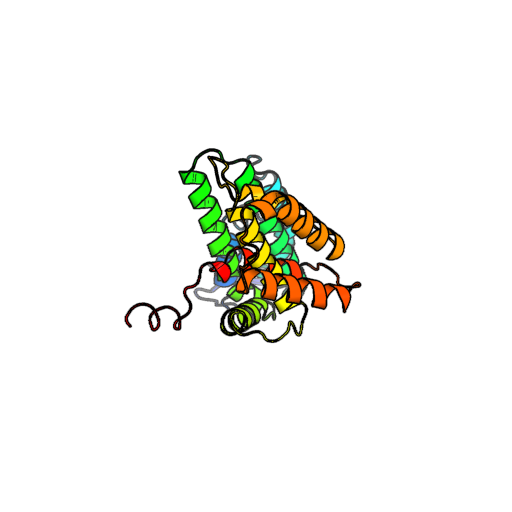0 C CA . PHE A 1 95 ? 4.710 0.567 -5.360 1.00 95.62 95 PHE A CA 1
ATOM 831 C C . PHE A 1 95 ? 3.796 1.501 -4.567 1.00 95.62 95 PHE A C 1
ATOM 833 O O . PHE A 1 95 ? 2.632 1.646 -4.938 1.00 95.62 95 PHE A O 1
ATOM 840 N N . VAL A 1 96 ? 4.309 2.196 -3.548 1.00 93.81 96 VAL A N 1
ATOM 841 C CA . VAL A 1 96 ? 3.525 3.170 -2.771 1.00 93.81 96 VAL A CA 1
ATOM 842 C C . VAL A 1 96 ? 3.019 4.317 -3.651 1.00 93.81 96 VAL A C 1
ATOM 844 O O . VAL A 1 96 ? 1.851 4.691 -3.544 1.00 93.81 96 VAL A O 1
ATOM 847 N N . GLU A 1 97 ? 3.843 4.857 -4.553 1.00 93.94 97 GLU A N 1
ATOM 848 C CA . GLU A 1 97 ? 3.423 5.916 -5.486 1.00 93.94 97 GLU A CA 1
ATOM 849 C C . GLU A 1 97 ? 2.358 5.413 -6.478 1.00 93.94 97 GLU A C 1
ATOM 851 O O . GLU A 1 97 ? 1.347 6.087 -6.713 1.00 93.94 97 GLU A O 1
ATOM 856 N N . SER A 1 98 ? 2.532 4.196 -7.001 1.00 94.12 98 SER A N 1
ATOM 857 C CA . SER A 1 98 ? 1.547 3.528 -7.857 1.00 94.12 98 SER A CA 1
ATOM 858 C C . SER A 1 98 ? 0.223 3.290 -7.130 1.00 94.12 98 SER A C 1
ATOM 860 O O . SER A 1 98 ? -0.852 3.544 -7.678 1.00 94.12 98 SER A O 1
ATOM 862 N N . LEU A 1 99 ? 0.279 2.818 -5.886 1.00 92.12 99 LEU A N 1
ATOM 863 C CA . LEU A 1 99 ? -0.893 2.559 -5.064 1.00 92.12 99 LEU A CA 1
ATOM 864 C C . LEU A 1 99 ? -1.614 3.865 -4.716 1.00 92.12 99 LEU A C 1
ATOM 866 O O . LEU A 1 99 ? -2.824 3.954 -4.906 1.00 92.12 99 LEU A O 1
ATOM 870 N N . ALA A 1 100 ? -0.886 4.909 -4.313 1.00 89.31 100 ALA A N 1
ATOM 871 C CA . ALA A 1 100 ? -1.450 6.226 -4.025 1.00 89.31 100 ALA A CA 1
ATOM 872 C C . ALA A 1 100 ? -2.188 6.820 -5.236 1.00 89.31 100 ALA A C 1
ATOM 874 O O . ALA A 1 100 ? -3.254 7.420 -5.082 1.00 89.31 100 ALA A O 1
ATOM 875 N N . MET A 1 101 ? -1.666 6.631 -6.452 1.00 89.38 101 MET A N 1
ATOM 876 C CA . MET A 1 101 ? -2.373 7.006 -7.677 1.00 89.38 101 MET A CA 1
ATOM 877 C C . MET A 1 101 ? -3.709 6.262 -7.815 1.00 89.38 101 MET A C 1
ATOM 879 O O . MET A 1 101 ? -4.720 6.902 -8.109 1.00 89.38 101 MET A O 1
ATOM 883 N N . LYS A 1 102 ? -3.724 4.936 -7.620 1.00 88.25 102 LYS A N 1
ATOM 884 C CA . LYS A 1 102 ? -4.943 4.117 -7.733 1.00 88.25 102 LYS A CA 1
ATOM 885 C C . LYS A 1 102 ? -5.966 4.472 -6.656 1.00 88.25 102 LYS A C 1
ATOM 887 O O . LYS A 1 102 ? -7.137 4.648 -6.971 1.00 88.25 102 LYS A O 1
ATOM 892 N N . LEU A 1 103 ? -5.521 4.657 -5.414 1.00 86.94 103 LEU A N 1
ATOM 893 C CA . LEU A 1 103 ? -6.374 5.059 -4.296 1.00 86.94 103 LEU A CA 1
ATOM 894 C C . LEU A 1 103 ? -7.059 6.401 -4.565 1.00 86.94 103 LEU A C 1
ATOM 896 O O . LEU A 1 103 ? -8.256 6.531 -4.340 1.00 86.94 103 LEU A O 1
ATOM 900 N N . LYS A 1 104 ? -6.348 7.374 -5.150 1.00 84.31 104 LYS A N 1
ATOM 901 C CA . LYS A 1 104 ? -6.956 8.654 -5.549 1.00 84.31 104 LYS A CA 1
ATOM 902 C C . LYS A 1 104 ? -8.048 8.507 -6.615 1.00 84.31 104 LYS A C 1
ATOM 904 O O . LYS A 1 104 ? -8.935 9.352 -6.665 1.00 84.31 104 LYS A O 1
ATOM 909 N N . LYS A 1 105 ? -8.012 7.469 -7.462 1.00 83.44 105 LYS A N 1
ATOM 910 C CA . LYS A 1 105 ? -9.089 7.223 -8.439 1.00 83.44 105 LYS A CA 1
ATOM 911 C C . LYS A 1 105 ? -10.395 6.810 -7.766 1.00 83.44 105 LYS A C 1
ATOM 913 O O . LYS A 1 105 ? -11.448 7.191 -8.258 1.00 83.44 105 LYS A O 1
ATOM 918 N N . LEU A 1 106 ? -10.340 6.108 -6.629 1.00 80.12 106 LEU A N 1
ATOM 919 C CA . LEU A 1 106 ? -11.543 5.717 -5.878 1.00 80.12 106 LEU A CA 1
ATOM 920 C C . LEU A 1 106 ? -12.385 6.920 -5.433 1.00 80.12 106 LEU A C 1
ATOM 922 O O . LEU A 1 106 ? -13.570 6.757 -5.181 1.00 80.12 106 LEU A O 1
ATOM 926 N N . TYR A 1 107 ? -11.786 8.111 -5.351 1.00 72.88 107 TYR A N 1
ATOM 927 C CA . TYR A 1 107 ? -12.485 9.349 -5.011 1.00 72.88 107 TYR A CA 1
ATOM 928 C C . TYR A 1 107 ? -13.184 9.999 -6.214 1.00 72.88 107 TYR A C 1
ATOM 930 O O . TYR A 1 107 ? -14.196 10.676 -6.077 1.00 72.88 107 TYR A O 1
ATOM 938 N N . THR A 1 108 ? -12.622 9.841 -7.413 1.00 74.25 108 THR A N 1
ATOM 939 C CA . THR A 1 108 ? -13.121 10.514 -8.623 1.00 74.25 108 THR A CA 1
ATOM 940 C C . THR A 1 108 ? -14.147 9.687 -9.390 1.00 74.25 108 THR A C 1
ATOM 942 O O . THR A 1 108 ? -14.868 10.233 -10.223 1.00 74.25 108 THR A O 1
ATOM 945 N N . VAL A 1 109 ? -14.186 8.377 -9.149 1.00 77.81 109 VAL A N 1
ATOM 946 C CA . VAL A 1 109 ? -15.079 7.447 -9.839 1.00 77.81 109 VAL A CA 1
ATOM 947 C C . VAL A 1 109 ? -16.467 7.493 -9.205 1.00 77.81 109 VAL A C 1
ATOM 949 O O . VAL A 1 109 ? -16.619 7.191 -8.026 1.00 77.81 109 VAL A O 1
ATOM 952 N N . LYS A 1 110 ? -17.473 7.858 -10.006 1.00 77.75 110 LYS A N 1
ATOM 953 C CA . LYS A 1 110 ? -18.891 7.882 -9.603 1.00 77.75 110 LYS A CA 1
ATOM 954 C C . LYS A 1 110 ? -19.653 6.622 -10.017 1.00 77.75 110 LYS A C 1
ATOM 956 O O . LYS A 1 110 ? -20.692 6.315 -9.449 1.00 77.75 110 LYS A O 1
ATOM 961 N N . ASP A 1 111 ? -19.151 5.908 -11.022 1.00 84.88 111 ASP A N 1
ATOM 962 C CA . ASP A 1 111 ? -19.757 4.669 -11.501 1.00 84.88 111 ASP A CA 1
ATOM 963 C C . ASP A 1 111 ? -19.372 3.490 -10.597 1.00 84.88 111 ASP A C 1
ATOM 965 O O . ASP A 1 111 ? -18.190 3.227 -10.365 1.00 84.88 111 ASP A O 1
ATOM 969 N N . GLN A 1 112 ? -20.368 2.752 -10.105 1.00 79.75 112 GLN A N 1
ATOM 970 C CA . GLN A 1 112 ? -20.147 1.614 -9.205 1.00 79.75 112 GLN A CA 1
ATOM 971 C C . GLN A 1 112 ? -19.356 0.481 -9.876 1.00 79.75 112 GLN A C 1
ATOM 973 O O . GLN A 1 112 ? -18.501 -0.144 -9.244 1.00 79.75 112 GLN A O 1
ATOM 978 N N . GLY A 1 113 ? -19.580 0.236 -11.171 1.00 84.56 113 GLY A N 1
ATOM 979 C CA . GLY A 1 113 ? -18.847 -0.784 -11.920 1.00 84.56 113 GLY A CA 1
ATOM 980 C C . GLY A 1 113 ? -17.363 -0.439 -12.068 1.00 84.56 113 GLY A C 1
ATOM 981 O O . GLY A 1 113 ? -16.490 -1.291 -11.879 1.00 84.56 113 GLY A O 1
ATOM 982 N N . GLU A 1 114 ? -17.052 0.818 -12.375 1.00 84.38 114 GLU A N 1
ATOM 983 C CA . GLU A 1 114 ? -15.687 1.336 -12.415 1.00 84.38 114 GLU A CA 1
ATOM 984 C C . GLU A 1 114 ? -15.044 1.326 -11.021 1.00 84.38 114 GLU A C 1
ATOM 986 O O . GLU A 1 114 ? -13.882 0.930 -10.892 1.00 84.38 114 GLU A O 1
ATOM 991 N N . PHE A 1 115 ? -15.796 1.652 -9.966 1.00 84.44 115 PHE A N 1
ATOM 992 C CA . PHE A 1 115 ? -15.311 1.592 -8.588 1.00 84.44 115 PHE A CA 1
ATOM 993 C C . PHE A 1 115 ? -14.861 0.174 -8.221 1.00 84.44 115 PHE A C 1
ATOM 995 O O . PHE A 1 115 ? -13.729 -0.022 -7.765 1.00 84.44 115 PHE A O 1
ATOM 1002 N N . SER A 1 116 ? -15.700 -0.836 -8.488 1.00 85.19 116 SER A N 1
ATOM 1003 C CA . SER A 1 116 ? -15.352 -2.243 -8.255 1.00 85.19 116 SER A CA 1
ATOM 1004 C C . SER A 1 116 ? -14.114 -2.669 -9.046 1.00 85.19 116 SER A C 1
ATOM 1006 O O . SER A 1 116 ? -13.260 -3.382 -8.516 1.00 85.19 116 SER A O 1
ATOM 1008 N N . LYS A 1 117 ? -13.956 -2.201 -10.292 1.00 87.31 117 LYS A N 1
ATOM 1009 C CA . LYS A 1 117 ? -12.749 -2.469 -11.092 1.00 87.31 117 LYS A CA 1
ATOM 1010 C C . LYS A 1 117 ? -11.504 -1.879 -10.434 1.00 87.31 117 LYS A C 1
ATOM 1012 O O . LYS A 1 117 ? -10.530 -2.604 -10.241 1.00 87.31 117 LYS A O 1
ATOM 1017 N N . VAL A 1 118 ? -11.522 -0.598 -10.056 1.00 86.81 118 VAL A N 1
ATOM 1018 C CA . VAL A 1 118 ? -10.376 0.059 -9.397 1.00 86.81 118 VAL A CA 1
ATOM 1019 C C . VAL A 1 118 ? -10.034 -0.639 -8.079 1.00 86.81 118 VAL A C 1
ATOM 1021 O O . VAL A 1 118 ? -8.860 -0.910 -7.819 1.00 86.81 118 VAL A O 1
ATOM 1024 N N . MET A 1 119 ? -11.043 -0.999 -7.284 1.00 85.50 119 MET A N 1
ATOM 1025 C CA . MET A 1 119 ? -10.867 -1.747 -6.040 1.00 85.50 119 MET A CA 1
ATOM 1026 C C . MET A 1 119 ? -10.193 -3.104 -6.274 1.00 85.50 119 MET A C 1
ATOM 1028 O O . MET A 1 119 ? -9.193 -3.426 -5.630 1.00 85.50 119 MET A O 1
ATOM 1032 N N . ASN A 1 120 ? -10.683 -3.879 -7.244 1.00 87.88 120 ASN A N 1
ATOM 1033 C CA . ASN A 1 120 ? -10.086 -5.163 -7.603 1.00 87.88 120 ASN A CA 1
ATOM 1034 C C . ASN A 1 120 ? -8.645 -4.997 -8.092 1.00 87.88 120 ASN A C 1
ATOM 1036 O O . ASN A 1 120 ? -7.777 -5.787 -7.717 1.00 87.88 120 ASN A O 1
ATOM 1040 N N . HIS A 1 121 ? -8.352 -3.946 -8.861 1.00 87.12 121 HIS A N 1
ATOM 1041 C CA . HIS A 1 121 ? -6.985 -3.626 -9.269 1.00 87.12 121 HIS A CA 1
ATOM 1042 C C . HIS A 1 121 ? -6.073 -3.313 -8.077 1.00 87.12 121 HIS A C 1
ATOM 1044 O O . HIS A 1 121 ? -4.918 -3.740 -8.085 1.00 87.12 121 HIS A O 1
ATOM 1050 N N . ILE A 1 122 ? -6.561 -2.604 -7.057 1.00 89.62 122 ILE A N 1
ATOM 1051 C CA . ILE A 1 122 ? -5.802 -2.313 -5.833 1.00 89.62 122 ILE A CA 1
ATOM 1052 C C . ILE A 1 122 ? -5.499 -3.602 -5.068 1.00 89.62 122 ILE A C 1
ATOM 1054 O O . ILE A 1 122 ? -4.325 -3.901 -4.851 1.00 89.62 122 ILE A O 1
ATOM 1058 N N . LYS A 1 123 ? -6.523 -4.405 -4.752 1.00 88.44 123 LYS A N 1
ATOM 1059 C CA . LYS A 1 123 ? -6.360 -5.689 -4.047 1.00 88.44 123 LYS A CA 1
ATOM 1060 C C . LYS A 1 123 ? -5.404 -6.622 -4.786 1.00 88.44 123 LYS A C 1
ATOM 1062 O O . LYS A 1 123 ? -4.478 -7.176 -4.201 1.00 88.44 123 LYS A O 1
ATOM 1067 N N . THR A 1 124 ? -5.573 -6.724 -6.104 1.00 88.62 124 THR A N 1
ATOM 1068 C CA . THR A 1 124 ? -4.693 -7.524 -6.963 1.00 88.62 124 THR A CA 1
ATOM 1069 C C . THR A 1 124 ? -3.262 -6.991 -6.942 1.00 88.62 124 THR A C 1
ATOM 1071 O O . THR A 1 124 ? -2.333 -7.789 -6.876 1.00 88.62 124 THR A O 1
ATOM 1074 N N . SER A 1 125 ? -3.064 -5.667 -6.969 1.00 89.88 125 SER A N 1
ATOM 1075 C CA . SER A 1 125 ? -1.725 -5.062 -6.919 1.00 89.88 125 SER A CA 1
ATOM 1076 C C . SER A 1 125 ? -1.021 -5.351 -5.596 1.00 89.88 125 SER A C 1
ATOM 1078 O O . SER A 1 125 ? 0.159 -5.670 -5.624 1.00 89.88 125 SER A O 1
ATOM 1080 N N . ILE A 1 126 ? -1.734 -5.262 -4.467 1.00 89.06 126 ILE A N 1
ATOM 1081 C CA . ILE A 1 126 ? -1.197 -5.578 -3.136 1.00 89.06 126 ILE A CA 1
ATOM 1082 C C . ILE A 1 126 ? -0.784 -7.050 -3.086 1.00 89.06 126 ILE A C 1
ATOM 1084 O O . ILE A 1 126 ? 0.382 -7.338 -2.839 1.00 89.06 126 ILE A O 1
ATOM 1088 N N . LYS A 1 127 ? -1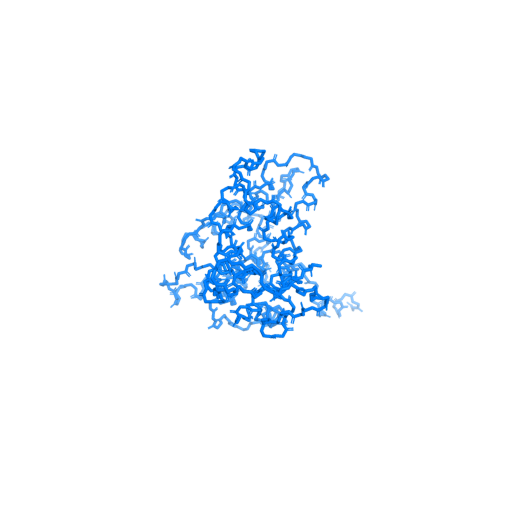.690 -7.965 -3.452 1.00 86.31 127 LYS A N 1
ATOM 1089 C CA . LYS A 1 127 ? -1.415 -9.409 -3.468 1.00 86.31 127 LYS A CA 1
ATOM 1090 C C . LYS A 1 127 ? -0.219 -9.780 -4.352 1.00 86.31 127 LYS A C 1
ATOM 1092 O O . LYS A 1 127 ? 0.631 -10.564 -3.960 1.00 86.31 127 LYS A O 1
ATOM 1097 N N . HIS A 1 128 ? -0.129 -9.217 -5.556 1.00 85.69 128 HIS A N 1
ATOM 1098 C CA . HIS A 1 128 ? 0.944 -9.564 -6.496 1.00 85.69 128 HIS A CA 1
ATOM 1099 C C . HIS A 1 128 ? 2.254 -8.820 -6.237 1.00 85.69 128 HIS A C 1
ATOM 1101 O O . HIS A 1 128 ? 3.264 -9.142 -6.873 1.00 85.69 128 HIS A O 1
ATOM 1107 N N . TYR A 1 129 ? 2.258 -7.836 -5.334 1.00 91.12 129 TYR A N 1
ATOM 1108 C CA . TYR A 1 129 ? 3.483 -7.137 -4.984 1.00 91.12 129 TYR A CA 1
ATOM 1109 C C . TYR A 1 129 ? 4.486 -8.064 -4.294 1.00 91.12 129 TYR A C 1
ATOM 1111 O O . TYR A 1 129 ? 5.677 -7.836 -4.445 1.00 91.12 129 TYR A O 1
ATOM 1119 N N . GLU A 1 130 ? 4.039 -9.161 -3.673 1.00 88.25 130 GLU A N 1
ATOM 1120 C CA . GLU A 1 130 ? 4.902 -10.205 -3.101 1.00 88.25 130 GLU A CA 1
ATOM 1121 C C . GLU A 1 130 ? 5.991 -10.654 -4.077 1.00 88.25 130 GLU A C 1
ATOM 1123 O O . GLU A 1 130 ? 7.178 -10.554 -3.788 1.00 88.25 130 GLU A O 1
ATOM 1128 N N . CYS A 1 131 ? 5.594 -11.090 -5.274 1.00 88.81 131 CYS A N 1
ATOM 1129 C CA . CYS A 1 131 ? 6.535 -11.596 -6.268 1.00 88.81 131 CYS A CA 1
ATOM 1130 C C . CYS A 1 131 ? 7.520 -10.517 -6.735 1.00 88.81 131 CYS A C 1
ATOM 1132 O O . CYS A 1 131 ? 8.666 -10.824 -7.055 1.00 88.81 131 CYS A O 1
ATOM 1134 N N . ILE A 1 132 ? 7.069 -9.264 -6.817 1.00 92.94 132 ILE A N 1
ATOM 1135 C CA . ILE A 1 132 ? 7.933 -8.152 -7.203 1.00 92.94 132 ILE A CA 1
ATOM 1136 C C . ILE A 1 132 ? 8.911 -7.868 -6.061 1.00 92.94 132 ILE A C 1
ATOM 1138 O O . ILE A 1 132 ? 10.108 -7.859 -6.293 1.00 92.94 132 ILE A O 1
ATOM 1142 N N . ASN A 1 133 ? 8.425 -7.689 -4.835 1.00 93.19 133 ASN A N 1
ATOM 1143 C CA . ASN A 1 133 ? 9.239 -7.398 -3.659 1.00 93.19 133 ASN A CA 1
ATOM 1144 C C . ASN A 1 133 ? 10.305 -8.482 -3.418 1.00 93.19 133 ASN A C 1
ATOM 1146 O O . ASN A 1 133 ? 11.483 -8.138 -3.339 1.00 93.19 133 ASN A O 1
ATOM 1150 N N . LYS A 1 134 ? 9.927 -9.769 -3.471 1.00 92.38 134 LYS A N 1
ATOM 1151 C CA . LYS A 1 134 ? 10.858 -10.909 -3.386 1.00 92.38 134 LYS A CA 1
ATOM 1152 C C . LYS A 1 134 ? 11.929 -10.890 -4.466 1.00 92.38 134 LYS A C 1
ATOM 1154 O O . LYS A 1 134 ? 13.091 -11.155 -4.174 1.00 92.38 134 LYS A O 1
ATOM 1159 N N . ALA A 1 135 ? 11.573 -10.546 -5.706 1.00 93.00 135 ALA A N 1
ATOM 1160 C CA . ALA A 1 135 ? 12.558 -10.445 -6.781 1.00 93.00 135 ALA A CA 1
ATOM 1161 C C . ALA A 1 135 ? 13.658 -9.426 -6.468 1.00 93.00 135 ALA A C 1
ATOM 1163 O O . ALA A 1 135 ? 14.800 -9.642 -6.851 1.00 93.00 135 ALA A O 1
ATOM 1164 N N . PHE A 1 136 ? 13.340 -8.358 -5.735 1.00 93.44 136 PHE A N 1
ATOM 1165 C CA . PHE A 1 136 ? 14.294 -7.320 -5.341 1.00 93.44 136 PHE A CA 1
ATOM 1166 C C . PHE A 1 136 ? 14.827 -7.482 -3.906 1.00 93.44 136 PHE A C 1
ATOM 1168 O O . PHE A 1 136 ? 15.413 -6.536 -3.385 1.00 93.44 136 PHE A O 1
ATOM 1175 N N . GLY A 1 137 ? 14.671 -8.668 -3.302 1.00 90.69 137 GLY A N 1
ATOM 1176 C CA . GLY A 1 137 ? 15.259 -9.030 -2.008 1.00 90.69 137 GLY A CA 1
ATOM 1177 C C . GLY A 1 137 ? 14.409 -8.724 -0.772 1.00 90.69 137 GLY A C 1
ATOM 1178 O O . GLY A 1 137 ? 14.902 -8.922 0.332 1.00 90.69 137 GLY A O 1
ATOM 1179 N N . GLY A 1 138 ? 13.167 -8.264 -0.939 1.00 91.50 138 GLY A N 1
ATOM 1180 C CA . GLY A 1 138 ? 12.262 -7.987 0.178 1.00 91.50 138 GLY A CA 1
ATOM 1181 C C . GLY A 1 138 ? 11.381 -9.177 0.567 1.00 91.50 138 GLY A C 1
ATOM 1182 O O . GLY A 1 138 ? 11.144 -10.084 -0.231 1.00 91.50 138 GLY A O 1
ATOM 1183 N N . ASP A 1 139 ? 10.857 -9.141 1.789 1.00 91.50 139 ASP A N 1
ATOM 1184 C CA . ASP A 1 139 ? 10.032 -10.189 2.404 1.00 91.50 139 ASP A CA 1
ATOM 1185 C C . ASP A 1 139 ? 8.700 -9.654 2.976 1.00 91.50 139 ASP A C 1
ATOM 1187 O O . ASP A 1 139 ? 8.011 -10.343 3.731 1.00 91.50 139 ASP A O 1
ATOM 1191 N N . ILE A 1 140 ? 8.293 -8.437 2.590 1.00 90.44 140 ILE A N 1
ATOM 1192 C CA . ILE A 1 140 ? 7.162 -7.714 3.197 1.00 90.44 140 ILE A CA 1
ATOM 1193 C C . ILE A 1 140 ? 5.884 -8.555 3.198 1.00 90.44 140 ILE A C 1
ATOM 1195 O O . ILE A 1 140 ? 5.163 -8.590 4.190 1.00 90.44 140 ILE A O 1
ATOM 1199 N N . MET A 1 141 ? 5.583 -9.241 2.095 1.00 85.75 141 MET A N 1
ATOM 1200 C CA . MET A 1 141 ? 4.333 -10.001 1.968 1.00 85.75 141 MET A CA 1
ATOM 1201 C C . MET A 1 141 ? 4.364 -11.356 2.690 1.00 85.75 141 MET A C 1
ATOM 1203 O O . MET A 1 141 ? 3.315 -11.830 3.130 1.00 85.75 141 MET A O 1
ATOM 1207 N N . ASP A 1 142 ? 5.549 -11.938 2.897 1.00 89.75 142 ASP A N 1
ATOM 1208 C CA . ASP A 1 142 ? 5.695 -13.093 3.791 1.00 89.75 142 ASP A CA 1
ATOM 1209 C C . ASP A 1 142 ? 5.427 -12.663 5.234 1.00 89.75 142 ASP A C 1
ATOM 1211 O O . ASP A 1 142 ? 4.702 -13.332 5.972 1.00 89.75 142 ASP A O 1
ATOM 1215 N N . ASN A 1 143 ? 5.951 -11.499 5.622 1.00 92.38 143 ASN A N 1
ATOM 1216 C CA . ASN A 1 143 ? 5.703 -10.915 6.934 1.00 92.38 143 ASN A CA 1
ATOM 1217 C C . ASN A 1 143 ? 4.230 -10.524 7.118 1.00 92.38 143 ASN A C 1
ATOM 1219 O O . ASN A 1 143 ? 3.668 -10.809 8.171 1.00 92.38 143 ASN A O 1
ATOM 1223 N N . VAL A 1 144 ? 3.569 -9.964 6.098 1.00 92.31 144 VAL A N 1
ATOM 1224 C CA . VAL A 1 144 ? 2.113 -9.720 6.115 1.00 92.31 144 VAL A CA 1
ATOM 1225 C C . VAL A 1 144 ? 1.341 -11.012 6.378 1.00 92.31 144 VAL A C 1
ATOM 1227 O O . VAL A 1 144 ? 0.487 -11.018 7.258 1.00 92.31 144 VAL A O 1
ATOM 1230 N N . SER A 1 145 ? 1.671 -12.105 5.686 1.00 90.88 145 SER A N 1
ATOM 1231 C CA . SER A 1 145 ? 0.985 -13.395 5.862 1.00 90.88 145 SER A CA 1
ATOM 1232 C C . SER A 1 145 ? 1.155 -13.936 7.289 1.00 90.88 145 SER A C 1
ATOM 1234 O O . SER A 1 145 ? 0.191 -14.337 7.934 1.00 90.88 145 SER A O 1
ATOM 1236 N N . ARG A 1 146 ? 2.372 -13.850 7.846 1.00 92.50 146 ARG A N 1
ATOM 1237 C CA . ARG A 1 146 ? 2.651 -14.235 9.245 1.00 92.50 146 ARG A CA 1
ATOM 1238 C C . ARG A 1 146 ? 1.906 -13.373 10.263 1.00 92.50 146 ARG A C 1
ATOM 1240 O O . ARG A 1 146 ? 1.539 -13.869 11.330 1.00 92.50 146 ARG A O 1
ATOM 1247 N N . ILE A 1 147 ? 1.737 -12.081 9.972 1.00 94.19 147 ILE A N 1
ATOM 1248 C CA . ILE A 1 147 ? 0.952 -11.163 10.802 1.00 94.19 147 ILE A CA 1
ATOM 1249 C C . ILE A 1 147 ? -0.525 -11.554 10.726 1.00 94.19 147 ILE A C 1
ATOM 1251 O O . ILE A 1 147 ? -1.158 -11.674 11.768 1.00 94.19 147 ILE A O 1
ATOM 1255 N N . GLU A 1 148 ? -1.057 -11.810 9.530 1.00 91.38 148 GLU A N 1
ATOM 1256 C CA . GLU A 1 148 ? -2.446 -12.229 9.299 1.00 91.38 148 GLU A CA 1
ATOM 1257 C C . GLU A 1 148 ? -2.842 -13.469 10.098 1.00 91.38 148 GLU A C 1
ATOM 1259 O O . GLU A 1 148 ? -3.906 -13.486 10.714 1.00 91.38 148 GLU A O 1
ATOM 1264 N N . GLU A 1 149 ? -1.966 -14.468 10.161 1.00 90.75 149 GLU A N 1
ATOM 1265 C CA . GLU A 1 149 ? -2.214 -15.705 10.906 1.00 90.75 149 GLU A CA 1
ATOM 1266 C C . GLU A 1 149 ? -2.309 -15.491 12.425 1.00 90.75 149 GLU A C 1
ATOM 1268 O O . GLU A 1 149 ? -3.062 -16.191 13.100 1.00 90.75 149 GLU A O 1
ATOM 1273 N N . ARG A 1 150 ? -1.569 -14.522 12.983 1.00 91.00 150 ARG A N 1
ATOM 1274 C CA . ARG A 1 150 ? -1.490 -14.308 14.443 1.00 91.00 150 ARG A CA 1
ATOM 1275 C C . ARG A 1 150 ? -2.232 -13.081 14.950 1.00 91.00 150 ARG A C 1
ATOM 1277 O O . ARG A 1 150 ? -2.385 -12.939 16.162 1.00 91.00 150 ARG A O 1
ATOM 1284 N N . ILE A 1 151 ? -2.654 -12.170 14.067 1.00 89.00 151 ILE A N 1
ATOM 1285 C CA . ILE A 1 151 ? -3.190 -10.858 14.461 1.00 89.00 151 ILE A CA 1
ATOM 1286 C C . ILE A 1 151 ? -4.360 -11.021 15.438 1.00 89.00 151 ILE A C 1
ATOM 1288 O O . ILE A 1 151 ? -4.454 -10.263 16.396 1.00 89.00 151 ILE A O 1
ATOM 1292 N N . GLY A 1 152 ? -5.190 -12.054 15.237 1.00 85.44 152 GLY A N 1
ATOM 1293 C CA . GLY A 1 152 ? -6.363 -12.386 16.049 1.00 85.44 152 GLY A CA 1
ATOM 1294 C C . GLY A 1 152 ? -6.068 -12.817 17.493 1.00 85.44 152 GLY A C 1
ATOM 1295 O O . GLY A 1 152 ? -6.972 -12.762 18.332 1.00 85.44 152 GLY A O 1
ATOM 1296 N N . SER A 1 153 ? -4.827 -13.209 17.785 1.00 86.81 153 SER A N 1
ATOM 1297 C CA . SER A 1 153 ? -4.371 -13.726 19.079 1.00 86.81 153 SER A CA 1
ATOM 1298 C C . SER A 1 153 ? -3.186 -12.942 19.652 1.00 86.81 153 SER A C 1
ATOM 1300 O O . SER A 1 153 ? -2.516 -13.429 20.560 1.00 86.81 153 SER A O 1
ATOM 1302 N N . LEU A 1 154 ? -2.892 -11.743 19.135 1.00 85.50 154 LEU A N 1
ATOM 1303 C CA . LEU A 1 154 ? -1.791 -10.929 19.651 1.00 85.50 154 LEU A CA 1
ATOM 1304 C C . LEU A 1 154 ? -2.038 -10.541 21.108 1.00 85.50 154 LEU A C 1
ATOM 1306 O O . LEU A 1 154 ? -2.990 -9.822 21.403 1.00 85.50 154 LEU A O 1
ATOM 1310 N N . GLU A 1 155 ? -1.142 -10.925 22.013 1.00 89.19 155 GLU A N 1
ATOM 1311 C CA . GLU A 1 155 ? -1.141 -10.426 23.396 1.00 89.19 155 GLU A CA 1
ATOM 1312 C C . GLU A 1 155 ? -0.628 -8.981 23.475 1.00 89.19 155 GLU A C 1
ATOM 1314 O O . GLU A 1 155 ? -1.120 -8.170 24.261 1.00 89.19 155 GLU A O 1
ATOM 1319 N N . ARG A 1 156 ? 0.336 -8.637 22.616 1.00 92.88 156 ARG A N 1
ATOM 1320 C CA . ARG A 1 156 ? 0.935 -7.306 22.478 1.00 92.88 156 ARG A CA 1
ATOM 1321 C C . ARG A 1 156 ? 1.416 -7.093 21.044 1.00 92.88 156 ARG A C 1
ATOM 1323 O O . ARG A 1 156 ? 1.576 -8.053 20.303 1.00 92.88 156 ARG A O 1
ATOM 1330 N N . ILE A 1 157 ? 1.666 -5.837 20.689 1.00 95.44 157 ILE A N 1
ATOM 1331 C CA . ILE A 1 157 ? 2.315 -5.467 19.428 1.00 95.44 157 ILE A CA 1
ATOM 1332 C C . ILE A 1 157 ? 3.821 -5.448 19.674 1.00 95.44 157 ILE A C 1
ATOM 1334 O O . ILE A 1 157 ? 4.281 -4.746 20.576 1.00 95.44 157 ILE A O 1
ATOM 1338 N N . GLU A 1 158 ? 4.582 -6.220 18.906 1.00 91.94 158 GLU A N 1
ATOM 1339 C CA . GLU A 1 158 ? 6.019 -6.404 19.138 1.00 91.94 158 GLU A CA 1
ATOM 1340 C C . GLU A 1 158 ? 6.883 -5.516 18.243 1.00 91.94 158 GLU A C 1
ATOM 1342 O O . GLU A 1 158 ? 7.997 -5.145 18.613 1.00 91.94 158 GLU A O 1
ATOM 1347 N N . ASN A 1 159 ? 6.378 -5.148 17.067 1.00 94.00 159 ASN A N 1
ATOM 1348 C CA . ASN A 1 159 ? 7.137 -4.422 16.054 1.00 94.00 159 ASN A CA 1
ATOM 1349 C C . ASN A 1 159 ? 6.258 -3.454 15.246 1.00 94.00 159 ASN A C 1
ATOM 1351 O O . ASN A 1 159 ? 5.027 -3.455 15.330 1.00 94.00 159 ASN A O 1
ATOM 1355 N N . SER A 1 160 ? 6.911 -2.601 14.453 1.00 94.75 160 SER A N 1
ATOM 1356 C CA . SER A 1 160 ? 6.223 -1.580 13.665 1.00 94.75 160 SER A CA 1
ATOM 1357 C C . SER A 1 160 ? 5.359 -2.181 12.556 1.00 94.75 160 SER A C 1
ATOM 1359 O O . SER A 1 160 ? 4.305 -1.626 12.254 1.00 94.75 160 SER A O 1
ATOM 1361 N N . CYS A 1 161 ? 5.748 -3.320 11.979 1.00 94.81 161 CYS A N 1
ATOM 1362 C CA . CYS A 1 161 ? 4.987 -3.988 10.924 1.00 94.81 161 CYS A CA 1
ATOM 1363 C C . CYS A 1 161 ? 3.596 -4.403 11.428 1.00 94.81 161 CYS A C 1
ATOM 1365 O O . CYS A 1 161 ? 2.584 -4.037 10.826 1.00 94.81 161 CYS A O 1
ATOM 1367 N N . GLU A 1 162 ? 3.540 -5.081 12.580 1.00 95.94 162 GLU A N 1
ATOM 1368 C CA . GLU A 1 162 ? 2.294 -5.444 13.271 1.00 95.94 162 GLU A CA 1
ATOM 1369 C C . GLU A 1 162 ? 1.462 -4.210 13.622 1.00 95.94 162 GLU A C 1
ATOM 1371 O O . GLU A 1 162 ? 0.250 -4.187 13.397 1.00 95.94 162 GLU A O 1
ATOM 1376 N N . PHE A 1 163 ? 2.113 -3.160 14.129 1.00 96.81 163 PHE A N 1
ATOM 1377 C CA . PHE A 1 163 ? 1.452 -1.906 14.473 1.00 96.81 163 PHE A CA 1
ATOM 1378 C C . PHE A 1 163 ? 0.743 -1.271 13.272 1.00 96.81 163 PHE A C 1
ATOM 1380 O O . PHE A 1 163 ? -0.439 -0.931 13.355 1.00 96.81 163 PHE A O 1
ATOM 1387 N N . TYR A 1 164 ? 1.442 -1.109 12.146 1.00 96.62 164 TYR A N 1
ATOM 1388 C CA . TYR A 1 164 ? 0.865 -0.480 10.961 1.00 96.62 164 TYR A CA 1
ATOM 1389 C C . TYR A 1 164 ? -0.211 -1.343 10.320 1.00 96.62 164 TYR A C 1
ATOM 1391 O O . TYR A 1 164 ? -1.253 -0.807 9.938 1.00 96.62 164 TYR A O 1
ATOM 1399 N N . TYR A 1 165 ? -0.004 -2.660 10.268 1.00 96.38 165 TYR A N 1
ATOM 1400 C CA . TYR A 1 165 ? -1.026 -3.594 9.813 1.00 96.38 165 TYR A CA 1
ATOM 1401 C C . TYR A 1 165 ? -2.306 -3.471 10.655 1.00 96.38 165 TYR A C 1
ATOM 1403 O O . TYR A 1 165 ? -3.398 -3.276 10.113 1.00 96.38 165 TYR A O 1
ATOM 1411 N N . LEU A 1 166 ? -2.178 -3.483 11.988 1.00 96.81 166 LEU A N 1
ATOM 1412 C CA . LEU A 1 166 ? -3.314 -3.334 12.896 1.00 96.81 166 LEU A CA 1
ATOM 1413 C C . LEU A 1 166 ? -4.001 -1.968 12.757 1.00 96.81 166 LEU A C 1
ATOM 1415 O O . LEU A 1 166 ? -5.228 -1.887 12.802 1.00 96.81 166 LEU A O 1
ATOM 1419 N N . LEU A 1 167 ? -3.248 -0.885 12.544 1.00 96.38 167 LEU A N 1
ATOM 1420 C CA . LEU A 1 167 ? -3.848 0.419 12.255 1.00 96.38 167 LEU A CA 1
ATOM 1421 C C . LEU A 1 167 ? -4.682 0.395 10.969 1.00 96.38 167 LEU A C 1
ATOM 1423 O O . LEU A 1 167 ? -5.756 0.993 10.946 1.00 96.38 167 LEU A O 1
ATOM 1427 N N . GLY A 1 168 ? -4.238 -0.308 9.923 1.00 95.12 168 GLY A N 1
ATOM 1428 C CA . GLY A 1 168 ? -5.027 -0.504 8.703 1.00 95.12 168 GLY A CA 1
ATOM 1429 C C . GLY A 1 168 ? -6.369 -1.185 8.987 1.00 95.12 168 GLY A C 1
ATOM 1430 O O . GLY A 1 168 ? -7.422 -0.705 8.562 1.00 95.12 168 GLY A O 1
ATOM 1431 N N . GLN A 1 169 ? -6.332 -2.243 9.798 1.00 95.50 169 GLN A N 1
ATOM 1432 C CA . GLN A 1 169 ? -7.503 -2.991 10.259 1.00 95.50 169 GLN A CA 1
ATOM 1433 C C . GLN A 1 169 ? -8.473 -2.126 11.083 1.00 95.50 169 GLN A C 1
ATOM 1435 O O . GLN A 1 169 ? -9.686 -2.144 10.857 1.00 95.50 169 GLN A O 1
ATOM 1440 N N . ILE A 1 170 ? -7.949 -1.325 12.014 1.00 96.06 170 ILE A N 1
ATOM 1441 C CA . ILE A 1 170 ? -8.740 -0.386 12.824 1.00 96.06 170 ILE A CA 1
ATOM 1442 C C . ILE A 1 170 ? -9.397 0.665 11.929 1.00 96.06 170 ILE A C 1
ATOM 1444 O O . ILE A 1 170 ? -10.596 0.906 12.046 1.00 96.06 170 ILE A O 1
ATOM 1448 N N . VAL A 1 171 ? -8.643 1.269 11.006 1.00 94.00 171 VAL A N 1
ATOM 1449 C CA . VAL A 1 171 ? -9.175 2.295 10.100 1.00 94.00 171 VAL A CA 1
ATOM 1450 C C . VAL A 1 171 ? -10.297 1.730 9.240 1.00 94.00 171 VAL A C 1
ATOM 1452 O O . VAL A 1 171 ? -11.340 2.371 9.129 1.00 94.00 171 VAL A O 1
ATOM 1455 N N . TYR A 1 172 ? -10.135 0.531 8.677 1.00 91.81 172 TYR A N 1
ATOM 1456 C CA . TYR A 1 172 ? -11.210 -0.120 7.928 1.00 91.81 172 TYR A CA 1
ATOM 1457 C C . TYR A 1 172 ? -12.489 -0.241 8.770 1.00 91.81 172 TYR A C 1
ATOM 1459 O O . TYR A 1 172 ? -13.553 0.193 8.327 1.00 91.81 172 TYR A O 1
ATOM 1467 N N . TYR A 1 173 ? -12.376 -0.760 9.997 1.00 93.69 173 TYR A N 1
ATOM 1468 C CA . TYR A 1 173 ? -13.520 -0.953 10.888 1.00 9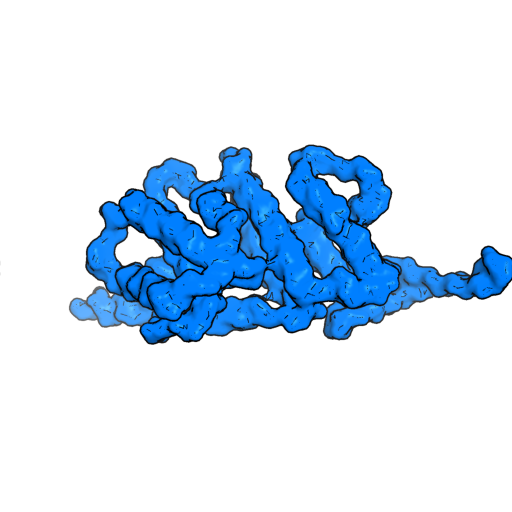3.69 173 TYR A CA 1
ATOM 1469 C C . TYR A 1 173 ? -14.180 0.354 11.331 1.00 93.69 173 TYR A C 1
ATOM 1471 O O . TYR A 1 173 ? -15.396 0.411 11.493 1.00 93.69 173 TYR A O 1
ATOM 1479 N N . LEU A 1 174 ? -13.407 1.421 11.527 1.00 92.19 174 LEU A N 1
ATOM 1480 C CA . LEU A 1 174 ? -13.985 2.722 11.842 1.00 92.19 174 LEU A CA 1
ATOM 1481 C C . LEU A 1 174 ? -14.719 3.314 10.631 1.00 92.19 174 LEU A C 1
ATOM 1483 O O . LEU A 1 174 ? -15.829 3.822 10.772 1.00 92.19 174 LEU A O 1
ATOM 1487 N N . MET A 1 175 ? -14.132 3.233 9.431 1.00 87.00 175 MET A N 1
ATOM 1488 C CA . MET A 1 175 ? -14.756 3.786 8.224 1.00 87.00 175 MET A CA 1
ATOM 1489 C C . MET A 1 175 ? -16.031 3.035 7.827 1.00 87.00 175 MET A C 1
ATOM 1491 O O . MET A 1 175 ? -16.957 3.652 7.296 1.00 87.00 175 MET A O 1
ATOM 1495 N N . SER A 1 176 ? -16.117 1.731 8.097 1.00 87.50 176 SER A N 1
ATOM 1496 C CA . SER A 1 176 ? -17.308 0.928 7.800 1.00 87.50 176 SER A CA 1
ATOM 1497 C C . SER A 1 176 ? -18.539 1.316 8.637 1.00 87.50 176 SER A C 1
ATOM 1499 O O . SER A 1 176 ? -19.665 1.021 8.217 1.00 87.50 176 SER A O 1
ATOM 1501 N N . GLN A 1 177 ? -18.350 2.043 9.751 1.00 88.38 177 GLN A N 1
ATOM 1502 C CA . GLN A 1 177 ? -19.434 2.599 10.578 1.00 88.38 177 GLN A CA 1
ATOM 1503 C C . GLN A 1 177 ? -20.175 3.767 9.913 1.00 88.38 177 GLN A C 1
ATOM 1505 O O . GLN A 1 177 ? -21.235 4.172 10.385 1.00 88.38 177 GLN A O 1
ATOM 1510 N N . SER A 1 178 ? -19.637 4.327 8.825 1.00 81.31 178 SER A N 1
ATOM 1511 C CA . SER A 1 178 ? -20.315 5.380 8.068 1.00 81.31 178 SER A CA 1
ATOM 1512 C C . SER A 1 178 ? -21.670 4.893 7.539 1.00 81.31 178 SER A C 1
ATOM 1514 O O . SER A 1 178 ? -21.749 3.840 6.907 1.00 81.31 178 SER A O 1
ATOM 1516 N N . GLU A 1 179 ? -22.724 5.685 7.753 1.00 70.06 179 GLU A N 1
ATOM 1517 C CA . GLU A 1 179 ? -24.076 5.475 7.202 1.00 70.06 179 GLU A CA 1
ATOM 1518 C C . GLU A 1 179 ? -24.309 6.244 5.895 1.00 70.06 179 GLU A C 1
ATOM 1520 O O . GLU A 1 179 ? -25.428 6.287 5.390 1.00 70.06 179 GLU A O 1
ATOM 1525 N N . ALA A 1 180 ? -23.262 6.862 5.335 1.00 64.75 180 ALA A N 1
ATOM 1526 C CA . ALA A 1 180 ? -23.360 7.499 4.030 1.00 64.75 180 ALA A CA 1
ATOM 1527 C C . ALA A 1 180 ? -23.895 6.492 2.998 1.00 64.75 180 ALA A C 1
ATOM 1529 O O . ALA A 1 180 ? -23.410 5.360 2.922 1.00 64.75 180 ALA A O 1
ATOM 1530 N N . SER A 1 181 ? -24.877 6.928 2.202 1.00 49.94 181 SER A N 1
ATOM 1531 C CA . SER A 1 181 ? -25.515 6.126 1.148 1.00 49.94 181 SER A CA 1
ATOM 1532 C C . SER A 1 181 ? -24.497 5.538 0.165 1.00 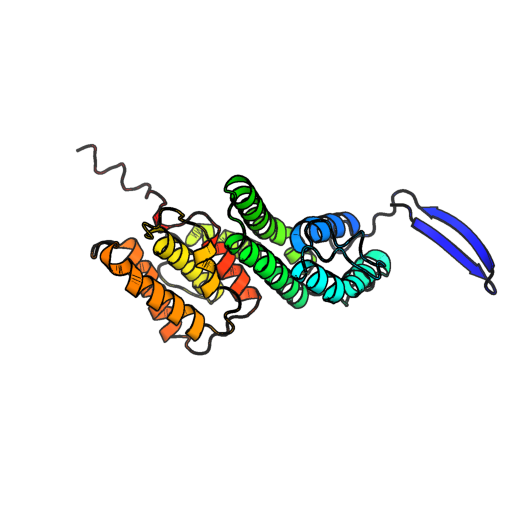49.94 181 SER A C 1
ATOM 1534 O O . SER A 1 181 ?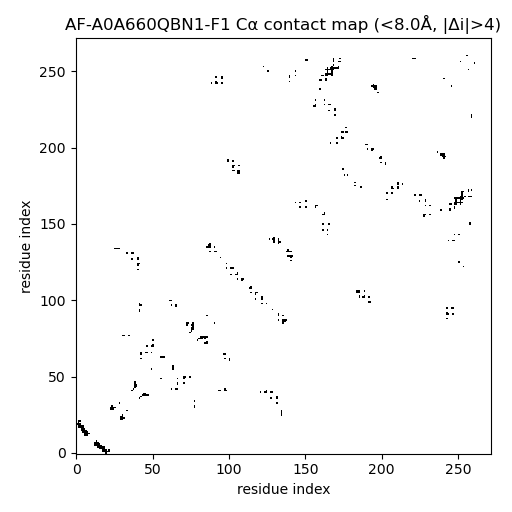 -24.712 4.459 -0.380 1.00 49.94 181 SER A O 1
ATOM 1536 N N . GLU A 1 182 ? -23.353 6.206 0.007 1.00 57.00 182 GLU A N 1
ATOM 1537 C CA . GLU A 1 182 ? -22.177 5.718 -0.702 1.00 57.00 182 GLU A CA 1
ATOM 1538 C C . GLU A 1 182 ? -21.029 5.445 0.286 1.00 57.00 182 GLU A C 1
ATOM 1540 O O . GLU A 1 182 ? -20.218 6.323 0.591 1.00 57.00 182 GLU A O 1
ATOM 1545 N N . LYS A 1 183 ? -20.923 4.205 0.785 1.00 55.06 183 LYS A N 1
ATOM 1546 C CA . LYS A 1 183 ? -19.747 3.729 1.540 1.00 55.06 183 LYS A CA 1
ATOM 1547 C C . LYS A 1 183 ? -18.565 3.506 0.593 1.00 55.06 183 LYS A C 1
ATOM 1549 O O . LYS A 1 183 ? -18.139 2.379 0.353 1.00 55.06 183 LYS A O 1
ATOM 1554 N N . THR A 1 184 ? -18.051 4.573 -0.003 1.00 60.81 184 THR A N 1
ATOM 1555 C CA . THR A 1 184 ? -16.883 4.478 -0.877 1.00 60.81 184 THR A CA 1
ATOM 1556 C C . THR A 1 184 ? -15.606 4.485 -0.044 1.00 60.81 184 THR A C 1
ATOM 1558 O O . THR A 1 184 ? -15.460 5.186 0.957 1.00 60.81 184 THR A O 1
ATOM 1561 N N . HIS A 1 185 ? -14.608 3.738 -0.505 1.00 56.72 185 HIS A N 1
ATOM 1562 C CA . HIS A 1 185 ? -13.245 3.787 0.025 1.00 56.72 185 HIS A CA 1
ATOM 1563 C C . HIS A 1 185 ? -12.544 5.143 -0.247 1.00 56.72 185 HIS A C 1
ATOM 1565 O O . HIS A 1 185 ? -11.366 5.298 0.066 1.00 56.72 185 HIS A O 1
ATOM 1571 N N . ALA A 1 186 ? -13.262 6.155 -0.759 1.00 56.81 186 ALA A N 1
ATOM 1572 C CA . ALA A 1 186 ? -12.870 7.569 -0.735 1.00 56.81 186 ALA A CA 1
ATOM 1573 C C . ALA A 1 186 ? -12.458 8.036 0.677 1.00 56.81 186 ALA A C 1
ATOM 1575 O O . ALA A 1 186 ? -11.588 8.885 0.845 1.00 56.81 186 ALA A O 1
ATOM 1576 N N . LEU A 1 187 ? -13.016 7.381 1.694 1.00 59.31 187 LEU A N 1
ATOM 1577 C CA . LEU A 1 187 ? -12.673 7.477 3.107 1.00 59.31 187 LEU A CA 1
ATOM 1578 C C . LEU A 1 187 ? -11.194 7.164 3.448 1.00 59.31 187 LEU A C 1
ATOM 1580 O O . LEU A 1 187 ? -10.738 7.530 4.528 1.00 59.31 187 LEU A O 1
ATOM 1584 N N . VAL A 1 188 ? -10.425 6.540 2.545 1.00 68.31 188 VAL A N 1
ATOM 1585 C CA . VAL A 1 188 ? -8.976 6.298 2.720 1.00 68.31 188 VAL A CA 1
ATOM 1586 C C . VAL A 1 188 ? -8.140 7.536 2.416 1.00 68.31 188 VAL A C 1
ATOM 1588 O O . VAL A 1 188 ? -6.991 7.593 2.836 1.00 68.31 188 VAL A O 1
ATOM 1591 N N . GLU A 1 189 ? -8.671 8.544 1.716 1.00 71.25 189 GLU A N 1
ATOM 1592 C CA . GLU A 1 189 ? -7.898 9.719 1.289 1.00 71.25 189 GLU A CA 1
ATOM 1593 C C . GLU A 1 189 ? -7.145 10.434 2.421 1.00 71.25 189 GLU A C 1
ATOM 1595 O O . GLU A 1 189 ? -5.956 10.720 2.234 1.00 71.25 189 GLU A O 1
ATOM 1600 N N . PRO A 1 190 ? -7.740 10.641 3.615 1.00 75.38 190 PRO A N 1
ATOM 1601 C CA . 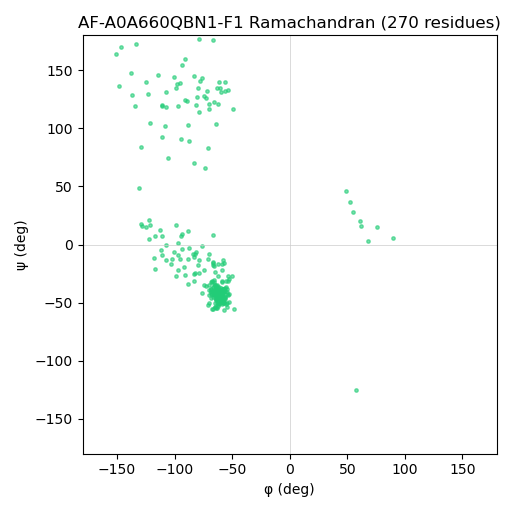PRO A 1 190 ? -7.016 11.182 4.756 1.00 75.38 190 PRO A CA 1
ATOM 1602 C C . PRO A 1 190 ? -5.824 10.317 5.164 1.00 75.38 190 PRO A C 1
ATOM 1604 O O . PRO A 1 190 ? -4.947 10.787 5.856 1.00 75.38 190 PRO A O 1
ATOM 1607 N N . PHE A 1 191 ? -5.711 9.068 4.753 1.00 80.69 191 PHE A N 1
ATOM 1608 C CA . PHE A 1 191 ? -4.566 8.216 5.071 1.00 80.69 191 PHE A CA 1
ATOM 1609 C C . PHE A 1 191 ? -3.529 8.181 3.931 1.00 80.69 191 PHE A C 1
ATOM 1611 O O . PHE A 1 191 ? -2.394 7.746 4.129 1.00 80.69 191 PHE A O 1
ATOM 1618 N N . ILE A 1 192 ? -3.857 8.746 2.761 1.00 75.62 192 ILE A N 1
ATOM 1619 C CA . ILE A 1 192 ? -2.943 8.878 1.620 1.00 75.62 192 ILE A CA 1
ATOM 1620 C C . ILE A 1 192 ? -1.976 10.052 1.855 1.00 75.62 192 ILE A C 1
ATOM 1622 O O . ILE A 1 192 ? -2.349 11.129 2.318 1.00 75.62 192 ILE A O 1
ATOM 1626 N N . ASN A 1 193 ? -0.709 9.871 1.472 1.00 71.75 193 ASN A N 1
ATOM 1627 C CA . ASN A 1 193 ? 0.373 10.865 1.586 1.00 71.75 193 ASN A CA 1
ATOM 1628 C C . ASN A 1 193 ? 0.700 11.309 3.025 1.00 71.75 193 ASN A C 1
ATOM 1630 O O . ASN A 1 193 ? 1.382 12.316 3.204 1.00 71.75 193 ASN A O 1
ATOM 1634 N N . VAL A 1 194 ? 0.262 10.573 4.051 1.00 85.06 194 VAL A N 1
ATOM 1635 C CA . VAL A 1 194 ? 0.769 10.778 5.414 1.00 85.06 194 VAL A CA 1
ATOM 1636 C C . VAL A 1 194 ? 2.267 10.456 5.438 1.00 85.06 194 VAL A C 1
ATOM 1638 O O . VAL A 1 194 ? 2.704 9.453 4.870 1.00 85.06 194 VAL A O 1
ATOM 1641 N N . SER A 1 195 ? 3.060 11.317 6.073 1.00 80.38 195 SER A N 1
ATOM 1642 C CA . SER A 1 195 ? 4.520 11.180 6.171 1.00 80.38 195 SER A CA 1
ATOM 1643 C C . SER A 1 195 ? 5.021 10.866 7.583 1.00 80.38 195 SER A C 1
ATOM 1645 O O . SER A 1 195 ? 6.198 10.551 7.745 1.00 80.38 195 SER A O 1
ATOM 1647 N N . SER A 1 196 ? 4.156 10.924 8.601 1.00 88.81 196 SER A N 1
ATOM 1648 C CA . SER A 1 196 ? 4.520 10.637 9.990 1.00 88.81 196 SER A CA 1
ATOM 1649 C C . SER A 1 196 ? 3.466 9.808 10.715 1.00 88.81 196 SER A C 1
ATOM 1651 O O . SER A 1 196 ? 2.261 9.950 10.495 1.00 88.81 196 SER A O 1
ATOM 1653 N N . THR A 1 197 ? 3.936 8.973 11.635 1.00 93.50 197 THR A N 1
ATOM 1654 C CA . THR A 1 197 ? 3.107 8.096 12.465 1.00 93.50 197 THR A CA 1
ATOM 1655 C C . THR A 1 197 ? 2.184 8.884 13.385 1.00 93.50 197 THR A C 1
ATOM 1657 O O . THR A 1 197 ? 1.030 8.517 13.570 1.00 93.50 197 THR A O 1
ATOM 1660 N N . SER A 1 198 ? 2.656 10.015 13.912 1.00 92.25 198 SER A N 1
ATOM 1661 C CA . SER A 1 198 ? 1.848 10.902 14.752 1.00 92.25 198 SER A CA 1
ATOM 1662 C C . SER A 1 198 ? 0.676 11.513 13.985 1.00 92.25 198 SER A C 1
ATOM 1664 O O . SER A 1 198 ? -0.443 11.554 14.491 1.00 92.25 198 SER A O 1
ATOM 1666 N N . THR A 1 199 ? 0.899 11.944 12.738 1.00 91.31 199 THR A N 1
ATOM 1667 C CA . THR A 1 199 ? -0.189 12.430 11.879 1.00 91.31 199 THR A CA 1
ATOM 1668 C C . THR A 1 199 ? -1.130 11.300 11.489 1.00 91.31 199 THR A C 1
ATOM 1670 O O . THR A 1 199 ? -2.338 11.516 11.478 1.00 91.31 199 THR A O 1
ATOM 1673 N N . LEU A 1 200 ? -0.603 10.100 11.217 1.00 93.50 200 LEU A N 1
ATOM 1674 C CA . LEU A 1 200 ? -1.427 8.924 10.951 1.00 93.50 200 LEU A CA 1
ATOM 1675 C C . LEU A 1 200 ? -2.374 8.660 12.125 1.00 93.50 200 LEU A C 1
ATOM 1677 O O . LEU A 1 200 ? -3.587 8.673 11.936 1.00 93.50 200 LEU A O 1
ATOM 1681 N N . LEU A 1 201 ? -1.829 8.500 13.334 1.00 94.00 201 LEU A N 1
ATOM 1682 C CA . LEU A 1 201 ? -2.612 8.187 14.524 1.00 94.00 201 LEU A CA 1
ATOM 1683 C C . LEU A 1 201 ? -3.621 9.287 14.858 1.00 94.00 201 LEU A C 1
ATOM 1685 O O . LEU A 1 201 ? -4.763 8.977 15.181 1.00 94.00 201 LEU A O 1
ATOM 1689 N N . ARG A 1 202 ? -3.247 10.565 14.715 1.00 92.81 202 ARG A N 1
ATOM 1690 C CA . ARG A 1 202 ? -4.190 11.678 14.888 1.00 92.81 202 ARG A CA 1
ATOM 1691 C C . ARG A 1 202 ? -5.400 11.540 13.963 1.00 92.81 202 ARG A C 1
ATOM 1693 O O . ARG A 1 202 ? -6.522 11.657 14.432 1.00 92.81 202 ARG A O 1
ATOM 1700 N N . ARG A 1 203 ? -5.188 11.209 12.684 1.00 92.50 203 ARG A N 1
ATOM 1701 C CA . ARG A 1 203 ? -6.289 10.989 11.731 1.00 92.50 203 ARG A CA 1
ATOM 1702 C C . ARG A 1 203 ? -7.144 9.773 12.104 1.00 92.50 203 ARG A C 1
ATOM 1704 O O . ARG A 1 203 ? -8.354 9.814 11.914 1.00 92.50 203 ARG A O 1
ATOM 1711 N N . VAL A 1 204 ? -6.545 8.714 12.659 1.00 94.44 204 VAL A N 1
ATOM 1712 C CA . VAL A 1 204 ? -7.304 7.567 13.198 1.00 94.44 204 VAL A CA 1
ATOM 1713 C C . VAL A 1 204 ? -8.182 7.999 14.375 1.00 94.44 204 VAL A C 1
ATOM 1715 O O . VAL A 1 204 ? -9.355 7.638 14.417 1.00 94.44 204 VAL A O 1
ATOM 1718 N N . ILE A 1 205 ? -7.647 8.808 15.294 1.00 94.62 205 ILE A N 1
ATOM 1719 C CA . ILE A 1 205 ? -8.395 9.352 16.437 1.00 94.62 205 ILE A CA 1
ATOM 1720 C C . ILE A 1 205 ? -9.537 10.254 15.958 1.00 94.62 205 ILE A C 1
ATOM 1722 O O . ILE A 1 205 ? -10.659 10.089 16.421 1.00 94.62 205 ILE A O 1
ATOM 1726 N N . ASP A 1 206 ? -9.297 11.142 14.991 1.00 92.56 206 ASP A N 1
ATOM 1727 C CA . ASP A 1 206 ? -10.336 12.017 14.430 1.00 92.56 206 ASP A CA 1
ATOM 1728 C C . ASP A 1 206 ? -11.496 11.198 13.824 1.00 92.56 206 ASP A C 1
ATOM 1730 O O . ASP A 1 206 ? -12.675 11.525 13.984 1.00 92.56 206 ASP A O 1
ATOM 1734 N N . VAL A 1 207 ? -11.171 10.089 13.152 1.00 91.25 207 VAL A N 1
ATOM 1735 C CA . VAL A 1 207 ? -12.161 9.148 12.615 1.00 91.25 207 VAL A CA 1
ATOM 1736 C C . VAL A 1 207 ? -12.899 8.406 13.735 1.00 91.25 207 VAL A C 1
ATOM 1738 O O . VAL A 1 207 ? -14.119 8.244 13.653 1.00 91.25 207 VAL A O 1
ATOM 1741 N N . PHE A 1 208 ? -12.195 7.963 14.779 1.00 93.94 208 PHE A N 1
ATOM 1742 C CA . PHE A 1 208 ? -12.821 7.344 15.947 1.00 93.94 208 PHE A CA 1
ATOM 1743 C C . PHE A 1 208 ? -13.798 8.312 16.618 1.00 93.94 208 PHE A C 1
ATOM 1745 O O . PHE A 1 208 ? -14.952 7.958 16.819 1.00 93.94 208 PHE A O 1
ATOM 1752 N N . GLU A 1 209 ? -13.392 9.555 16.873 1.00 93.25 209 GLU A N 1
ATOM 1753 C CA . GLU A 1 209 ? -14.238 10.593 17.469 1.00 93.25 209 GLU A CA 1
ATOM 1754 C C . GLU A 1 209 ? -15.519 10.835 16.667 1.00 93.25 209 GLU A C 1
ATOM 1756 O O . GLU A 1 209 ? -16.600 10.998 17.240 1.00 93.25 209 GLU A O 1
ATOM 1761 N N . LYS A 1 210 ? -15.419 10.779 15.336 1.00 90.88 210 LYS A N 1
ATOM 1762 C CA . LYS A 1 210 ? -16.570 10.895 14.442 1.00 90.88 210 LYS A CA 1
ATOM 1763 C C . LYS A 1 210 ? -17.550 9.728 14.591 1.00 90.88 210 LYS A C 1
ATOM 1765 O O . LYS A 1 210 ? -18.758 9.959 14.599 1.00 90.88 210 LYS A O 1
ATOM 1770 N N . TYR A 1 211 ? -17.063 8.491 14.698 1.00 92.00 211 TYR A N 1
ATOM 1771 C CA . TYR A 1 211 ? -17.903 7.284 14.644 1.00 92.00 211 TYR A CA 1
ATOM 1772 C C . TYR A 1 211 ? -18.097 6.563 15.987 1.00 92.00 211 TYR A C 1
ATOM 1774 O O . TYR A 1 211 ? -18.843 5.588 16.041 1.00 92.00 211 TYR A O 1
ATOM 1782 N N . LYS A 1 212 ? -17.509 7.049 17.088 1.00 91.50 212 LYS A N 1
ATOM 1783 C CA . LYS A 1 212 ? -17.572 6.413 18.419 1.00 91.50 212 LYS A CA 1
ATOM 1784 C C . LYS A 1 212 ? -18.995 6.130 18.901 1.00 91.50 212 LYS A C 1
ATOM 1786 O O . LYS A 1 212 ? -19.223 5.133 19.566 1.00 91.50 212 LYS A O 1
ATOM 1791 N N . HIS A 1 213 ? -19.964 6.959 18.510 1.00 91.38 213 HIS A N 1
ATOM 1792 C CA . HIS A 1 213 ? -21.378 6.795 18.857 1.00 91.38 213 HIS A CA 1
ATOM 1793 C C . HIS A 1 213 ? -22.036 5.547 18.232 1.00 91.38 213 HIS A C 1
ATOM 1795 O O . HIS A 1 213 ? -23.113 5.151 18.669 1.00 91.38 213 HIS A O 1
ATOM 1801 N N . LYS A 1 214 ? -21.412 4.926 17.221 1.00 92.50 214 LYS A N 1
ATOM 1802 C CA . LYS A 1 214 ? -21.855 3.661 16.605 1.00 92.50 214 LYS A CA 1
ATOM 1803 C C . LYS A 1 214 ? -21.159 2.432 17.191 1.00 92.50 214 LYS A C 1
ATOM 1805 O O . LYS A 1 214 ? -21.579 1.309 16.934 1.00 92.50 214 LYS A O 1
ATOM 1810 N N . ILE A 1 215 ? -20.095 2.623 17.964 1.00 91.81 215 ILE A N 1
ATOM 1811 C CA . ILE A 1 215 ? -19.298 1.531 18.514 1.00 91.81 215 ILE A CA 1
ATOM 1812 C C . ILE A 1 215 ? -19.776 1.280 19.940 1.00 91.81 215 ILE A C 1
ATOM 1814 O O . ILE A 1 215 ? -19.705 2.161 20.793 1.00 91.81 215 ILE A O 1
ATOM 1818 N N . SER A 1 216 ? -20.269 0.067 20.205 1.00 91.56 216 SER A N 1
ATOM 1819 C CA . SER A 1 216 ? -20.668 -0.325 21.558 1.00 91.56 216 SER A CA 1
ATOM 1820 C C . SER A 1 216 ? -19.502 -0.162 22.527 1.00 91.56 216 SER A C 1
ATOM 1822 O O . SER A 1 216 ? -18.405 -0.664 22.275 1.00 91.56 216 SER A O 1
ATOM 1824 N N . PHE A 1 217 ? -19.766 0.465 23.674 1.00 88.69 217 PHE A N 1
ATOM 1825 C CA . PHE A 1 217 ? -18.795 0.580 24.761 1.00 88.69 217 PHE A CA 1
ATOM 1826 C C . PHE A 1 217 ? -18.264 -0.794 25.209 1.00 88.69 217 PHE A C 1
ATOM 1828 O O . PHE A 1 217 ? -17.098 -0.925 25.567 1.00 88.69 217 PHE A O 1
ATOM 1835 N N . ASN A 1 218 ? -19.093 -1.839 25.106 1.00 92.19 218 ASN A N 1
ATOM 1836 C CA . ASN A 1 218 ? -18.750 -3.214 25.476 1.00 92.19 218 ASN A CA 1
ATOM 1837 C C . ASN A 1 218 ? -18.107 -4.019 24.335 1.00 92.19 218 ASN A C 1
ATOM 1839 O O . ASN A 1 218 ? -17.968 -5.238 24.452 1.00 92.19 218 ASN A O 1
ATOM 1843 N N . ASN A 1 219 ? -17.705 -3.380 23.231 1.00 93.19 219 ASN A N 1
ATOM 1844 C CA . ASN A 1 219 ? -16.974 -4.055 22.164 1.00 93.19 219 ASN A CA 1
ATOM 1845 C C . ASN A 1 219 ? -15.544 -4.390 22.628 1.00 93.19 219 ASN A C 1
ATOM 1847 O O . ASN A 1 219 ? -14.586 -3.668 22.349 1.00 93.19 219 ASN A O 1
ATOM 1851 N N . LYS A 1 220 ? -15.409 -5.514 23.347 1.00 92.62 220 LYS A N 1
ATOM 1852 C CA . LYS A 1 220 ? -14.144 -5.982 23.933 1.00 92.62 220 LYS A CA 1
ATOM 1853 C C . LYS A 1 220 ? -13.037 -6.091 22.889 1.00 92.62 220 LYS A C 1
ATOM 1855 O O . LYS A 1 220 ? -11.911 -5.705 23.170 1.00 92.62 220 LYS A O 1
ATOM 1860 N N . ARG A 1 221 ? -13.363 -6.583 21.689 1.00 92.69 221 ARG A N 1
ATOM 1861 C CA . ARG A 1 221 ? -12.394 -6.764 20.603 1.00 92.69 221 ARG A CA 1
ATOM 1862 C C . ARG A 1 221 ? -11.850 -5.419 20.132 1.00 92.69 221 ARG A C 1
ATOM 1864 O O . ARG A 1 221 ? -10.642 -5.230 20.125 1.00 92.69 221 ARG A O 1
ATOM 1871 N N . PHE A 1 222 ? -12.723 -4.477 19.778 1.00 94.88 222 PHE A N 1
ATOM 1872 C CA . PHE A 1 222 ? -12.299 -3.138 19.367 1.00 94.88 222 PHE A CA 1
ATOM 1873 C C . PHE A 1 222 ? -11.483 -2.435 20.456 1.00 94.88 222 PHE A C 1
ATOM 1875 O O . PHE A 1 222 ? -10.386 -1.957 20.172 1.00 94.88 222 PHE A O 1
ATOM 1882 N N . ASN A 1 223 ? -11.980 -2.430 21.696 1.00 94.94 223 ASN A N 1
ATOM 1883 C CA . ASN A 1 223 ? -11.311 -1.769 22.817 1.00 94.94 223 ASN A CA 1
ATOM 1884 C C . ASN A 1 223 ? -9.905 -2.335 23.065 1.00 94.94 223 ASN A C 1
ATOM 1886 O O . ASN A 1 223 ? -8.967 -1.571 23.281 1.00 94.94 223 ASN A O 1
ATOM 1890 N N . ASP A 1 224 ? -9.754 -3.658 22.994 1.00 95.25 224 ASP A N 1
ATOM 1891 C CA . ASP A 1 224 ? -8.475 -4.345 23.174 1.00 95.25 224 ASP A CA 1
ATOM 1892 C C . ASP A 1 224 ? -7.462 -3.980 22.075 1.00 95.25 224 ASP A C 1
ATOM 1894 O O . ASP A 1 224 ? -6.379 -3.470 22.366 1.00 95.25 224 ASP A O 1
ATOM 1898 N N . TYR A 1 225 ? -7.824 -4.148 20.799 1.00 96.38 225 TYR A N 1
ATOM 1899 C CA . TYR A 1 225 ? -6.921 -3.845 19.681 1.00 96.38 225 TYR A CA 1
ATOM 1900 C C . TYR A 1 225 ? -6.580 -2.357 19.573 1.00 96.38 225 TYR A C 1
ATOM 1902 O O . TYR A 1 225 ? -5.423 -2.003 19.331 1.00 96.38 225 TYR A O 1
ATOM 1910 N N . PHE A 1 226 ? -7.559 -1.472 19.778 1.00 96.56 226 PHE A N 1
ATOM 1911 C CA . PHE A 1 226 ? -7.307 -0.034 19.767 1.00 96.56 226 PHE A CA 1
ATOM 1912 C C . PHE A 1 226 ? -6.414 0.379 20.946 1.00 96.56 226 PHE A C 1
ATOM 1914 O O . PHE A 1 226 ? -5.465 1.140 20.759 1.00 96.56 226 PHE A O 1
ATOM 1921 N N . GLY A 1 227 ? -6.634 -0.197 22.135 1.00 96.38 227 GLY A N 1
ATOM 1922 C CA . GLY A 1 227 ? -5.776 -0.004 23.305 1.00 96.38 227 GLY A CA 1
ATOM 1923 C C . GLY A 1 227 ? -4.334 -0.467 23.076 1.00 96.38 227 GLY A C 1
ATOM 1924 O O . GLY A 1 227 ? -3.398 0.271 23.388 1.00 96.38 227 GLY A O 1
ATOM 1925 N N . LYS A 1 228 ? -4.137 -1.642 22.462 1.00 96.69 228 LYS A N 1
ATOM 1926 C CA . LYS A 1 228 ? -2.810 -2.158 22.076 1.00 96.69 228 LYS A CA 1
ATOM 1927 C C . LYS A 1 228 ? -2.084 -1.213 21.120 1.00 96.69 228 LYS A C 1
ATOM 1929 O O . LYS A 1 228 ? -0.913 -0.910 21.346 1.00 96.69 228 LYS A O 1
ATOM 1934 N N . ALA A 1 229 ? -2.776 -0.702 20.099 1.00 96.88 229 ALA A N 1
ATOM 1935 C CA . ALA A 1 229 ? -2.203 0.254 19.152 1.00 96.88 229 ALA A CA 1
ATOM 1936 C C . ALA A 1 229 ? -1.774 1.561 19.844 1.00 96.88 229 ALA A C 1
ATOM 1938 O O . ALA A 1 229 ? -0.658 2.038 19.630 1.00 96.88 229 ALA A O 1
ATOM 1939 N N . LEU A 1 230 ? -2.623 2.119 20.714 1.00 96.19 230 LEU A N 1
ATOM 1940 C CA . LEU A 1 230 ? -2.296 3.329 21.473 1.00 96.19 230 LEU A CA 1
ATOM 1941 C C . LEU A 1 230 ? -1.101 3.112 22.407 1.00 96.19 230 LEU A C 1
ATOM 1943 O O . LEU A 1 230 ? -0.182 3.932 22.412 1.00 96.19 230 LEU A O 1
ATOM 1947 N N . LYS A 1 231 ? -1.073 1.992 23.140 1.00 96.56 231 LYS A N 1
ATOM 1948 C CA . LYS A 1 231 ? 0.040 1.633 24.027 1.00 96.56 231 LYS A CA 1
ATOM 1949 C C . LYS A 1 231 ? 1.361 1.551 23.261 1.00 96.56 231 LYS A C 1
ATOM 1951 O O . LYS A 1 231 ? 2.323 2.213 23.644 1.00 96.56 231 LYS A O 1
ATOM 1956 N N . TYR A 1 232 ? 1.385 0.819 22.146 1.00 96.38 232 TYR A N 1
ATOM 1957 C CA . TYR A 1 232 ? 2.586 0.685 21.323 1.00 96.38 232 TYR A CA 1
ATOM 1958 C C . TYR A 1 232 ? 3.086 2.041 20.811 1.00 96.38 232 TYR A C 1
ATOM 1960 O O . TYR A 1 232 ? 4.280 2.327 20.873 1.00 96.38 232 TYR A O 1
ATOM 1968 N N . PHE A 1 233 ? 2.183 2.912 20.349 1.00 95.06 233 PHE A N 1
ATOM 1969 C CA . PHE A 1 233 ? 2.564 4.256 19.916 1.00 95.06 233 PHE A CA 1
ATOM 1970 C C . PHE A 1 233 ? 3.144 5.102 21.059 1.00 95.06 233 PHE A C 1
ATOM 1972 O O . PHE A 1 233 ? 4.137 5.801 20.857 1.00 95.06 233 PHE A O 1
ATOM 1979 N N . MET A 1 234 ? 2.554 5.038 22.258 1.00 93.81 234 MET A N 1
ATOM 1980 C CA . MET A 1 234 ? 3.049 5.767 23.431 1.00 93.81 234 MET A CA 1
ATOM 1981 C C . MET A 1 234 ? 4.463 5.332 23.828 1.00 93.81 234 MET A C 1
ATOM 1983 O O . MET A 1 234 ? 5.268 6.183 24.208 1.00 93.81 234 MET A O 1
ATOM 1987 N N . GLU A 1 235 ? 4.771 4.043 23.686 1.00 94.62 235 GLU A N 1
ATOM 1988 C CA . GLU A 1 235 ? 6.101 3.468 23.911 1.00 94.62 235 GLU A CA 1
ATOM 1989 C C . GLU A 1 235 ? 7.090 3.812 22.773 1.00 94.62 235 GLU A C 1
ATOM 1991 O O . GLU A 1 235 ? 8.299 3.835 22.992 1.00 94.62 235 GLU A O 1
ATOM 1996 N N . ASN A 1 236 ? 6.596 4.156 21.573 1.00 92.38 236 ASN A N 1
ATOM 1997 C CA . ASN A 1 236 ? 7.391 4.320 20.347 1.00 92.38 236 ASN A CA 1
ATOM 1998 C C . ASN A 1 236 ? 7.109 5.640 19.590 1.00 92.38 236 ASN A C 1
ATOM 2000 O O . ASN A 1 236 ? 6.942 5.672 18.371 1.00 92.38 236 ASN A O 1
ATOM 2004 N N . GLN A 1 237 ? 7.109 6.779 20.283 1.00 84.88 237 GLN A N 1
ATOM 2005 C CA . GLN A 1 237 ? 6.687 8.076 19.710 1.00 84.88 237 GLN A CA 1
ATOM 2006 C C . GLN A 1 237 ? 7.538 8.592 18.530 1.00 84.88 237 GLN A C 1
ATOM 2008 O O . GLN A 1 237 ? 7.114 9.494 17.805 1.00 84.88 237 GLN A O 1
ATOM 2013 N N . LYS A 1 238 ? 8.747 8.051 18.332 1.00 84.44 238 LYS A N 1
ATOM 2014 C CA . LYS A 1 238 ? 9.694 8.468 17.279 1.00 84.44 238 LYS A CA 1
ATOM 2015 C C . LYS A 1 238 ? 9.589 7.647 15.988 1.00 84.44 238 LYS A C 1
ATOM 2017 O O . LYS A 1 238 ? 10.449 7.787 15.117 1.00 84.44 238 LYS A O 1
ATOM 2022 N N . LEU A 1 239 ? 8.572 6.795 15.859 1.00 86.38 239 LEU A N 1
ATOM 2023 C CA . LEU A 1 239 ? 8.350 6.020 14.641 1.00 86.38 239 LEU A CA 1
ATOM 2024 C C . LEU A 1 239 ? 8.225 6.935 13.417 1.00 86.38 239 LEU A C 1
ATOM 2026 O O . LEU A 1 239 ? 7.616 8.009 13.448 1.00 86.38 239 LEU A O 1
ATOM 2030 N N . LYS A 1 240 ? 8.832 6.485 12.321 1.00 85.50 240 LYS A N 1
ATOM 2031 C CA . LYS A 1 240 ? 8.629 7.054 10.990 1.00 85.50 240 LYS A CA 1
ATOM 2032 C C . LYS A 1 240 ? 7.528 6.267 10.298 1.00 85.50 240 LYS A C 1
ATOM 2034 O O . LYS A 1 240 ? 7.341 5.097 10.600 1.00 85.50 240 LYS A O 1
ATOM 2039 N N . PHE A 1 241 ? 6.845 6.904 9.349 1.00 90.69 241 PHE A N 1
ATOM 2040 C CA . PHE A 1 241 ? 5.906 6.225 8.461 1.00 90.69 241 PHE A CA 1
ATOM 2041 C C . PHE A 1 241 ? 6.538 6.083 7.074 1.00 90.69 241 PHE A C 1
ATOM 2043 O O . PHE A 1 241 ? 6.265 6.860 6.150 1.00 90.69 241 PHE A O 1
ATOM 2050 N N . SER A 1 242 ? 7.487 5.150 6.984 1.00 92.75 242 SER A N 1
ATOM 2051 C CA . SER A 1 242 ? 8.261 4.868 5.777 1.00 92.75 242 SER A CA 1
ATOM 2052 C C . SER A 1 242 ? 7.387 4.282 4.658 1.00 92.75 242 SER A C 1
ATOM 2054 O O . SER A 1 242 ? 6.188 4.051 4.822 1.00 92.75 242 SER A O 1
ATOM 2056 N N . ASN A 1 243 ? 7.969 4.064 3.475 1.00 92.50 243 ASN A N 1
ATOM 2057 C CA . ASN A 1 243 ? 7.235 3.412 2.388 1.00 92.50 243 ASN A CA 1
ATOM 2058 C C . ASN A 1 243 ? 6.892 1.960 2.724 1.00 92.50 243 ASN A C 1
ATOM 2060 O O . ASN A 1 243 ? 5.804 1.522 2.383 1.00 92.50 243 ASN A O 1
ATOM 2064 N N . GLU A 1 244 ? 7.770 1.251 3.424 1.00 92.38 244 GLU A N 1
ATOM 2065 C CA . GLU A 1 244 ? 7.501 -0.105 3.896 1.00 92.38 244 GLU A CA 1
ATOM 2066 C C . GLU A 1 244 ? 6.352 -0.128 4.914 1.00 92.38 244 GLU A C 1
ATOM 2068 O O . GLU A 1 244 ? 5.379 -0.857 4.735 1.00 92.38 244 GLU A O 1
ATOM 2073 N N . ASP A 1 245 ? 6.377 0.771 5.899 1.00 94.12 245 ASP A N 1
ATOM 2074 C CA . ASP A 1 245 ? 5.301 0.906 6.891 1.00 94.12 245 ASP A CA 1
ATOM 2075 C C . ASP A 1 245 ? 3.935 1.179 6.243 1.00 94.12 245 ASP A C 1
ATOM 2077 O O . ASP A 1 245 ? 2.902 0.646 6.656 1.00 94.12 245 ASP A O 1
ATOM 2081 N N . LYS A 1 246 ? 3.916 1.993 5.178 1.00 93.19 246 LYS A N 1
ATOM 2082 C CA . LYS A 1 246 ? 2.704 2.236 4.383 1.00 93.19 246 LYS A CA 1
ATOM 2083 C C . LYS A 1 246 ? 2.191 0.959 3.732 1.00 93.19 246 LYS A C 1
ATOM 2085 O O . LYS A 1 246 ? 0.979 0.793 3.641 1.00 93.19 246 LYS A O 1
ATOM 2090 N N . ILE A 1 247 ? 3.078 0.080 3.268 1.00 94.00 247 ILE A N 1
ATOM 2091 C CA . ILE A 1 247 ? 2.680 -1.193 2.660 1.00 94.00 247 ILE A CA 1
ATOM 2092 C C . ILE A 1 247 ? 1.982 -2.065 3.701 1.00 94.00 247 ILE A C 1
ATOM 2094 O O . ILE A 1 247 ? 0.886 -2.536 3.409 1.00 94.00 247 ILE A O 1
ATOM 2098 N N . TYR A 1 248 ? 2.529 -2.192 4.915 1.00 95.00 248 TYR A N 1
ATOM 2099 C CA . TYR A 1 248 ? 1.866 -2.918 6.007 1.00 95.00 248 TYR A CA 1
ATOM 2100 C C . TYR A 1 248 ? 0.507 -2.307 6.370 1.00 95.00 248 TYR A C 1
ATOM 2102 O O . TYR A 1 248 ? -0.480 -3.032 6.481 1.00 95.00 248 TYR A O 1
ATOM 2110 N N . PHE A 1 249 ? 0.417 -0.975 6.466 1.00 94.94 249 PHE A N 1
ATOM 2111 C CA . PHE A 1 249 ? -0.856 -0.286 6.700 1.00 94.94 249 PHE A CA 1
ATOM 2112 C C . PHE A 1 249 ? -1.904 -0.602 5.627 1.00 94.94 249 PHE A C 1
ATOM 2114 O O . PHE A 1 249 ? -3.044 -0.938 5.948 1.00 94.94 249 PHE A O 1
ATOM 2121 N N . TYR A 1 250 ? -1.538 -0.519 4.346 1.00 92.25 250 TYR A N 1
ATOM 2122 C CA . TYR A 1 250 ? -2.473 -0.823 3.264 1.00 92.25 250 TYR A CA 1
ATOM 2123 C C . TYR A 1 250 ? -2.802 -2.313 3.177 1.00 92.25 250 TYR A C 1
ATOM 2125 O O . TYR A 1 250 ? -3.945 -2.641 2.870 1.00 92.25 250 TYR A O 1
ATOM 2133 N N . ALA A 1 251 ? -1.853 -3.203 3.468 1.00 92.81 251 ALA A N 1
ATOM 2134 C CA . ALA A 1 251 ? -2.118 -4.634 3.558 1.00 92.81 251 ALA A CA 1
ATOM 2135 C C . ALA A 1 251 ? -3.208 -4.907 4.602 1.00 92.81 251 ALA A C 1
ATOM 2137 O O . ALA A 1 251 ? -4.227 -5.496 4.259 1.00 92.81 251 ALA A O 1
ATOM 2138 N N . GLY A 1 252 ? -3.070 -4.350 5.809 1.00 93.75 252 GLY A N 1
ATOM 2139 C CA . GLY A 1 252 ? -4.081 -4.471 6.859 1.00 93.75 252 GLY A CA 1
ATOM 2140 C C . GLY A 1 252 ? -5.407 -3.783 6.537 1.00 93.75 252 GLY A C 1
ATOM 2141 O O . GLY A 1 252 ? -6.457 -4.241 6.966 1.00 93.75 252 GLY A O 1
ATOM 2142 N N . TYR A 1 253 ? -5.405 -2.696 5.766 1.00 91.94 253 TYR A N 1
ATOM 2143 C CA . TYR A 1 253 ? -6.648 -2.033 5.363 1.00 91.94 253 TYR A CA 1
ATOM 2144 C C . TYR A 1 253 ? -7.443 -2.826 4.308 1.00 91.94 253 TYR A C 1
ATOM 2146 O O . TYR A 1 253 ? -8.673 -2.770 4.294 1.00 91.94 253 TYR A O 1
ATOM 2154 N N . PHE A 1 254 ? -6.758 -3.511 3.386 1.00 89.44 254 PHE A N 1
ATOM 2155 C CA . PHE A 1 254 ? -7.383 -4.185 2.238 1.00 89.44 254 PHE A CA 1
ATOM 2156 C C . PHE A 1 254 ? -7.567 -5.699 2.402 1.00 89.44 254 PHE A C 1
ATOM 2158 O O . PHE A 1 254 ? -8.188 -6.314 1.526 1.00 89.44 254 PHE A O 1
ATOM 2165 N N . SER A 1 255 ? -7.047 -6.285 3.477 1.00 89.88 255 SER A N 1
ATOM 2166 C CA . SER A 1 255 ? -7.257 -7.684 3.845 1.00 89.88 255 SER A CA 1
ATOM 2167 C C . SER A 1 255 ? -8.620 -7.908 4.507 1.00 89.88 255 SER A C 1
ATOM 2169 O O . SER A 1 255 ? -9.418 -6.983 4.697 1.00 89.88 255 SER A O 1
ATOM 2171 N N . GLU A 1 256 ? -8.923 -9.168 4.821 1.00 90.12 256 GLU A N 1
ATOM 2172 C CA . GLU A 1 256 ? -10.094 -9.488 5.629 1.00 90.12 256 GLU A CA 1
ATOM 2173 C C . GLU A 1 256 ? -9.980 -8.835 6.999 1.00 90.12 256 GLU A C 1
ATOM 2175 O O . GLU A 1 256 ? -8.926 -8.840 7.638 1.00 90.12 256 GLU A O 1
ATOM 2180 N N . ASN A 1 257 ? -11.075 -8.220 7.434 1.00 93.25 257 ASN A N 1
ATOM 2181 C CA . ASN A 1 257 ? -11.019 -7.392 8.614 1.00 93.25 257 ASN A CA 1
ATOM 2182 C C . ASN A 1 257 ? -11.331 -8.192 9.879 1.00 93.25 257 ASN A C 1
ATOM 2184 O O . ASN A 1 257 ? -12.412 -8.772 10.009 1.00 93.25 257 ASN A O 1
ATOM 2188 N N . ILE A 1 258 ? -10.409 -8.150 10.839 1.00 93.50 258 ILE A N 1
ATOM 2189 C CA . ILE A 1 258 ? -10.478 -8.908 12.084 1.00 93.50 258 ILE A CA 1
ATOM 2190 C C . ILE A 1 258 ? -11.785 -8.640 12.826 1.00 93.50 258 ILE A C 1
ATOM 2192 O O . ILE A 1 258 ? -12.395 -9.568 13.333 1.00 93.50 258 ILE A O 1
ATOM 2196 N N . PHE A 1 259 ? -12.296 -7.409 12.844 1.00 92.19 259 PHE A N 1
ATOM 2197 C CA . PHE A 1 259 ? -13.486 -7.063 13.624 1.00 92.19 259 PHE A CA 1
ATOM 2198 C C . PHE A 1 259 ? -14.789 -7.669 13.079 1.00 92.19 259 PHE A C 1
ATOM 2200 O O . PHE A 1 259 ? -15.805 -7.604 13.767 1.00 92.19 259 PHE A O 1
ATOM 2207 N N . TYR A 1 260 ? -14.754 -8.286 11.894 1.00 89.81 260 TYR A N 1
ATOM 2208 C CA . TYR A 1 260 ? -15.883 -8.991 11.279 1.00 89.81 260 TYR A CA 1
ATOM 2209 C C . TYR A 1 260 ? -15.701 -10.511 11.199 1.00 89.81 260 TYR A C 1
ATOM 2211 O O . TYR A 1 260 ? -16.625 -11.213 10.793 1.00 89.81 260 TYR A O 1
ATOM 2219 N N . GLN A 1 261 ? -14.538 -11.035 11.586 1.00 83.31 261 GLN A N 1
ATOM 2220 C CA . GLN A 1 261 ? -14.312 -12.476 11.652 1.00 83.31 261 GLN A CA 1
ATOM 2221 C C . GLN A 1 261 ? -15.069 -13.062 12.846 1.00 83.31 261 GLN A C 1
ATOM 2223 O O . GLN A 1 261 ? -14.877 -12.604 13.980 1.00 83.31 261 GLN A O 1
ATOM 2228 N N . LYS A 1 262 ? -15.894 -14.087 12.598 1.00 71.75 262 LYS A N 1
ATOM 2229 C CA . LYS A 1 262 ? -16.530 -14.880 13.658 1.00 71.75 262 LYS A CA 1
ATOM 2230 C C . LYS A 1 262 ? -15.450 -15.554 14.507 1.00 71.75 262 LYS A C 1
ATOM 2232 O O . LYS A 1 262 ? -14.453 -16.029 13.967 1.00 71.75 262 LYS A O 1
ATOM 2237 N N . ARG A 1 263 ? -15.632 -15.592 15.827 1.00 56.81 263 ARG A N 1
ATOM 2238 C CA . ARG A 1 263 ? -14.816 -16.451 16.695 1.00 56.81 263 ARG A CA 1
ATOM 2239 C C . ARG A 1 263 ? -15.374 -17.867 16.612 1.00 56.81 263 ARG A C 1
ATOM 2241 O O . ARG A 1 263 ? -16.578 -18.036 16.758 1.00 56.81 263 ARG A O 1
ATOM 2248 N N . GLU A 1 264 ? -14.512 -18.871 16.468 1.00 53.56 264 GLU A N 1
ATOM 2249 C CA . GLU A 1 264 ? -14.912 -20.290 16.541 1.00 53.56 264 GLU A CA 1
ATOM 2250 C C . GLU A 1 264 ? -15.582 -20.656 17.885 1.00 53.56 264 GLU A C 1
ATOM 2252 O O . GLU A 1 264 ? -16.228 -21.689 17.998 1.00 53.56 264 GLU A O 1
ATOM 2257 N N . THR A 1 265 ? -15.484 -19.795 18.902 1.00 42.44 265 THR A N 1
ATOM 2258 C CA . THR A 1 265 ? -16.053 -19.997 20.242 1.00 42.44 265 THR A CA 1
ATOM 2259 C C . THR A 1 265 ? -17.449 -19.405 20.470 1.00 42.44 265 THR A C 1
ATOM 2261 O O . THR A 1 265 ? -18.001 -19.605 21.548 1.00 42.44 265 THR A O 1
ATOM 2264 N N . GLU A 1 266 ? -18.045 -18.686 19.511 1.00 40.34 266 GLU A N 1
ATOM 2265 C CA . GLU A 1 266 ? -19.391 -18.097 19.690 1.00 40.34 266 GLU A CA 1
ATOM 2266 C C . GLU A 1 266 ? -20.543 -19.037 19.284 1.00 40.34 266 GLU A C 1
ATOM 2268 O O . GLU A 1 266 ? -21.684 -18.797 19.677 1.00 40.34 266 GLU A O 1
ATOM 2273 N N . ASP A 1 267 ? -20.259 -20.144 18.589 1.00 37.19 267 ASP A N 1
ATOM 2274 C CA . ASP A 1 267 ? -21.277 -21.135 18.201 1.00 37.19 267 ASP A CA 1
ATOM 2275 C C . ASP A 1 267 ? -21.587 -22.161 19.314 1.00 37.19 267 ASP A C 1
ATOM 2277 O O . ASP A 1 267 ? -22.555 -22.902 19.209 1.00 37.19 267 ASP A O 1
ATOM 2281 N N . SER A 1 268 ? -20.828 -22.190 20.419 1.00 35.34 268 SER A N 1
ATOM 2282 C CA . SER A 1 268 ? -21.029 -23.163 21.517 1.00 35.34 268 SER A CA 1
ATOM 2283 C C . SER A 1 268 ? -21.856 -22.634 22.697 1.00 35.34 268 SER A C 1
ATOM 2285 O O . SER A 1 268 ? -22.018 -23.344 23.683 1.00 35.34 268 SER A O 1
ATOM 2287 N N . GLN A 1 269 ? -22.342 -21.389 22.644 1.00 35.88 269 GLN A N 1
ATOM 2288 C CA . GLN A 1 269 ? -23.109 -20.767 23.741 1.00 35.88 269 GLN A CA 1
ATOM 2289 C C . GLN A 1 269 ? -24.553 -20.406 23.367 1.00 35.88 269 GLN A C 1
ATOM 2291 O O . GLN A 1 269 ? -25.245 -19.782 24.164 1.00 35.88 269 GLN A O 1
ATOM 2296 N N . ASN A 1 270 ? -25.018 -20.805 22.179 1.00 36.47 270 ASN A N 1
ATOM 2297 C CA . ASN A 1 270 ? -26.399 -20.590 21.730 1.00 36.47 270 ASN A CA 1
ATOM 2298 C C . ASN A 1 270 ? -27.212 -21.898 21.601 1.00 36.47 270 ASN A C 1
ATOM 2300 O O . ASN A 1 270 ? -28.298 -21.868 21.026 1.00 36.47 270 ASN A O 1
ATOM 2304 N N . GLU A 1 271 ? -26.715 -23.025 22.132 1.00 35.91 271 GLU A N 1
ATOM 2305 C CA . GLU A 1 271 ? -27.417 -24.325 22.154 1.00 35.91 271 GLU A CA 1
ATOM 2306 C C . GLU A 1 271 ? -27.619 -24.921 23.569 1.00 35.91 271 GLU A C 1
ATOM 2308 O O . GLU A 1 271 ? -27.891 -26.114 23.689 1.00 35.91 271 GLU A O 1
ATOM 2313 N N . GLU A 1 272 ? -27.563 -24.116 24.640 1.00 31.30 272 GLU A N 1
ATOM 2314 C CA . GLU A 1 272 ? -28.006 -24.536 25.990 1.00 31.30 272 GLU A CA 1
ATOM 2315 C C . GLU A 1 272 ? -29.026 -23.574 26.611 1.00 31.30 272 GLU A C 1
ATOM 2317 O O . GLU A 1 272 ? -28.785 -22.344 26.591 1.00 31.30 272 GLU A O 1
#

Solvent-accessible surface area (backbone atoms only — not comparable to full-atom values): 15947 Å² total; per-residue (Å²): 128,79,42,71,50,73,42,71,56,96,91,37,79,78,42,76,44,81,41,77,80,73,76,58,63,50,86,95,39,49,46,64,60,51,48,51,49,46,22,45,59,54,41,77,60,48,40,80,81,44,65,82,52,88,79,67,74,71,91,43,62,63,60,42,51,52,40,71,74,42,33,64,52,54,44,34,33,73,75,65,70,40,65,84,76,62,44,40,70,58,50,37,43,52,46,48,56,35,47,52,52,55,56,56,44,50,61,74,50,83,49,69,70,59,39,53,50,55,52,50,52,49,53,50,30,60,67,54,39,38,66,56,39,42,68,44,75,39,57,68,52,61,52,49,52,60,40,64,77,41,59,91,70,56,90,66,68,88,50,68,58,56,43,29,19,50,48,14,32,50,50,43,60,46,60,66,68,56,81,56,96,72,82,53,73,42,76,48,53,87,67,54,89,57,67,37,42,68,61,47,50,50,52,50,49,56,47,40,70,72,41,46,90,77,52,61,91,80,38,61,67,60,54,50,56,52,48,45,50,52,51,48,43,70,78,44,77,82,53,72,39,47,52,63,44,47,49,32,20,49,49,26,41,72,46,86,47,69,94,75,57,80,61,91,73,65,74,76,71,78,81,120

Mean predicted aligned error: 8.01 Å